Protein 4ZB3 (pdb70)

GO terms:
  GO:0005634 nucleus (C, IDA)
  GO:0005737 cytoplasm (C, IDA)
  GO:0005886 plasma membrane (C, IDA)
  GO:0005515 protein binding (F, IPI)
  GO:0051287 NAD binding (F, IDA)
  GO:0000210 NAD+ diphosphatase activity (F, IDA)
  GO:0080041 ADP-ribose pyrophosphatase activity (F, IDA)
  GO:0080042 ADP-glucose pyrophosphatase activity (F, IDA)
  GO:0017110 nucleoside diphosphate phosphatase activity (F, IDA)
  GO:0009651 response to salt stress (P, IEP)
  GO:0010193 response to ozone (P, IEP)
  GO:0070212 protein poly-ADP-ribosylation (P, IDA)
  GO:0006979 response to oxidative stress (P, IEP)
  GO:0047631 ADP-ribose diphosphatase activity (F, IDA)
  GO:0002758 innate immune response-activating signaling pathway (P, IMP)
  GO:0005829 cytosol (C, HDA)
  GO:0042742 defense response to bacterium (P, IMP)
  GO:0009626 plant-type hypersensitive response (P, IMP)
  GO:0010581 regulation of starch biosynthetic process (P, IMP)

Solvent-accessible surface area: 15900 Å² total; per-residue (Å²): 234,95,62,82,12,165,38,130,80,60,126,169,10,4,3,40,2,76,14,101,126,117,64,81,42,135,84,0,27,110,10,0,149,22,0,23,74,54,10,142,125,83,10,36,68,4,0,54,0,65,2,41,126,74,10,62,82,0,31,142,10,0,64,82,42,48,7,80,138,84,72,66,87,112,109,40,32,21,0,0,9,56,25,24,138,76,115,68,89,50,103,74,133,86,53,68,43,36,11,1,0,0,0,0,7,16,123,136,77,84,46,0,0,0,6,11,45,128,58,53,144,83,118,125,105,93,20,15,64,15,1,65,19,85,23,70,170,96,43,60,28,84,46,1,2,22,67,29,0,71,78,16,0,24,0,98,5,58,34,61,15,8,8,20,124,88,114,28,111,132,60,157,178,109,191,84,37,24,46,52,25,3,0,7,2,51,16,167,56,85,125,48,73,154,98,105,37,137,108,21,74,22,74,42,5,56,11,91,86,14,13,68,16,118,49,3,92,152,58,146,78,54,98,121,38,2,67,14,1,40,93,36,5,78,137,111,69,101,6,92,24,38,52,75,57,95,59,99,35,51,98,103,42,73,82,60,21,44,38,99,132,122

Secondary structure (DSSP, 8-state):
---PPP-EE-TTS-EEEE--S---HHHHHHHHHHHHHHHHHTT--EEEEEEEGGGGGGHHHHHHTT-EEEEEETTEEEEEEE-SSS---TTPPP-EEEEEEEEEEETTTTEEEEEEESSSTTTTTT--B--EEEPPTT--HHHHHHHHHHHHH---EEEEEEEEEEEE---TT---EEEEEEEEEEES-----S-SSSSEEEEEEEHHHHHH-GGGGSSHHHHHHHHHHHHHHTT----BEEEEEE-TTS-EEEEEE-SS--

Structure (mmCIF, N/CA/C/O backbone):
data_4ZB3
#
_entry.id   4ZB3
#
_cell.length_a   116.788
_cell.length_b   116.788
_cell.length_c   115.735
_cell.angle_alpha   90.000
_cell.angle_beta   90.000
_cell.angle_gamma   120.000
#
_symmetry.space_group_name_H-M   'P 62 2 2'
#
loop_
_entity.id
_entity.type
_entity.pdbx_description
1 polymer 'Nudix hydrolase 7'
2 non-polymer 'SULFATE ION'
3 water water
#
loop_
_atom_site.group_PDB
_atom_site.id
_atom_site.type_symbol
_atom_site.label_atom_id
_atom_site.label_alt_id
_atom_site.label_comp_id
_atom_site.label_asym_id
_atom_site.label_entity_id
_atom_site.label_seq_id
_atom_site.pdbx_PDB_ins_code
_atom_site.Cartn_x
_atom_site.Cartn_y
_atom_site.Cartn_z
_atom_site.occupancy
_atom_site.B_iso_or_equiv
_atom_site.auth_seq_id
_atom_site.auth_comp_id
_atom_site.auth_asym_id
_atom_site.auth_atom_id
_atom_site.pdbx_PDB_model_num
ATOM 1 N N . GLN A 1 35 ? 27.060 -6.726 38.644 1.00 54.51 7 GLN A N 1
ATOM 2 C CA . GLN A 1 35 ? 26.274 -7.878 39.203 1.00 59.28 7 GLN A CA 1
ATOM 3 C C . GLN A 1 35 ? 25.573 -8.674 38.082 1.00 54.76 7 GLN A C 1
ATOM 4 O O . GLN A 1 35 ? 24.671 -8.150 37.452 1.00 57.71 7 GLN A O 1
ATOM 10 N N . ILE A 1 36 ? 25.985 -9.921 37.844 1.00 50.19 8 ILE A N 1
ATOM 11 C CA . ILE A 1 36 ? 25.559 -10.685 36.647 1.00 52.06 8 ILE A CA 1
ATOM 12 C C . ILE A 1 36 ? 24.684 -11.944 36.887 1.00 48.53 8 ILE A C 1
ATOM 13 O O . ILE A 1 36 ? 24.914 -12.684 37.850 1.00 43.62 8 ILE A O 1
ATOM 18 N N . PRO A 1 37 ? 23.664 -12.165 36.022 1.00 43.49 9 PRO A N 1
ATOM 19 C CA . PRO A 1 37 ? 22.781 -13.336 36.147 1.00 41.30 9 PRO A CA 1
ATOM 20 C C . PRO A 1 37 ? 23.431 -14.596 35.558 1.00 38.69 9 PRO A C 1
ATOM 21 O O . PRO A 1 37 ? 23.345 -14.849 34.355 1.00 39.65 9 PRO A O 1
ATOM 25 N N . LEU A 1 38 ? 24.096 -15.361 36.420 1.00 36.98 10 LEU A N 1
ATOM 26 C CA . LEU A 1 38 ? 24.847 -16.549 36.045 1.00 35.83 10 LEU A CA 1
ATOM 27 C C . LEU A 1 38 ? 23.950 -17.790 36.117 1.00 37.26 10 LEU A C 1
ATOM 28 O O . LEU A 1 38 ? 23.270 -18.048 37.134 1.00 36.93 10 LEU A O 1
ATOM 33 N N . LEU A 1 39 ? 23.921 -18.541 35.019 1.00 33.93 11 LEU A N 1
ATOM 34 C CA . LEU A 1 39 ? 23.312 -19.885 35.017 1.00 32.96 11 LEU A CA 1
ATOM 35 C C . LEU A 1 39 ? 24.077 -20.823 35.962 1.00 33.89 11 LEU A C 1
ATOM 36 O O . LEU A 1 39 ? 25.309 -20.822 35.980 1.00 34.44 11 LEU A O 1
ATOM 41 N N . GLU A 1 40 ? 23.343 -21.623 36.728 1.00 34.73 12 GLU A N 1
ATOM 42 C CA . GLU A 1 40 ? 23.944 -22.639 37.566 1.00 38.04 12 GLU A CA 1
ATOM 43 C C . GLU A 1 40 ? 24.406 -23.807 36.723 1.00 37.04 12 GLU A C 1
ATOM 44 O O . GLU A 1 40 ? 23.613 -24.428 35.971 1.00 34.61 12 GLU A O 1
ATOM 50 N N . GLY A 1 41 ? 25.691 -24.106 36.845 1.00 33.17 13 GLY A N 1
ATOM 51 C CA . GLY A 1 41 ? 26.308 -25.163 36.082 1.00 33.89 13 GLY A CA 1
ATOM 52 C C . GLY A 1 41 ? 27.225 -25.995 36.963 1.00 39.30 13 GLY A C 1
ATOM 53 O O . GLY A 1 41 ? 27.683 -25.546 38.010 1.00 39.75 13 GLY A O 1
ATOM 54 N N . GLU A 1 42 ? 27.449 -27.232 36.559 1.00 36.16 14 GLU A N 1
ATOM 55 C CA . GLU A 1 42 ? 28.360 -28.100 37.250 1.00 38.97 14 GLU A CA 1
ATOM 56 C C . GLU A 1 42 ? 29.690 -28.130 36.484 1.00 39.24 14 GLU A C 1
ATOM 57 O O . GLU A 1 42 ? 29.768 -28.445 35.284 1.00 37.63 14 GLU A O 1
ATOM 63 N N . THR A 1 43 ? 30.745 -27.763 37.186 1.00 36.27 15 THR A N 1
ATOM 64 C CA . THR A 1 43 ? 32.074 -27.766 36.633 1.00 38.27 15 THR A CA 1
ATOM 65 C C . THR A 1 43 ? 32.641 -29.177 36.691 1.00 39.94 15 THR A C 1
ATOM 66 O O . THR A 1 43 ? 32.296 -29.979 37.574 1.00 41.97 15 THR A O 1
ATOM 70 N N . ASP A 1 44 ? 33.507 -29.495 35.737 1.00 36.30 16 ASP A N 1
ATOM 71 C CA . ASP A 1 44 ? 34.126 -30.817 35.711 1.00 35.11 16 ASP A CA 1
ATOM 72 C C . ASP A 1 44 ? 35.624 -30.628 35.823 1.00 35.65 16 ASP A C 1
ATOM 73 O O . ASP A 1 44 ? 36.088 -29.497 35.866 1.00 37.98 16 ASP A O 1
ATOM 78 N N . ASN A 1 45 ? 36.388 -31.716 35.862 1.00 39.71 17 ASN A N 1
ATOM 79 C CA . ASN A 1 45 ? 37.858 -31.637 35.992 1.00 39.73 17 ASN A CA 1
ATOM 80 C C . ASN A 1 45 ? 38.591 -31.131 34.759 1.00 39.84 17 ASN A C 1
ATOM 81 O O . ASN A 1 45 ? 39.801 -30.946 34.816 1.00 40.08 17 ASN A O 1
ATOM 86 N N . TYR A 1 46 ? 37.861 -30.885 33.664 1.00 35.36 18 TYR A N 1
ATOM 87 C CA . TYR A 1 46 ? 38.478 -30.428 32.414 1.00 38.30 18 TYR A CA 1
ATOM 88 C C . TYR A 1 46 ? 38.080 -29.008 32.061 1.00 38.78 18 TYR A C 1
ATOM 89 O O . TYR A 1 46 ? 38.098 -28.633 30.895 1.00 38.94 18 TYR A O 1
ATOM 98 N N . ASP A 1 47 ? 37.751 -28.219 33.091 1.00 36.74 19 ASP A N 1
ATOM 99 C CA . ASP A 1 47 ? 37.298 -26.828 32.930 1.00 35.64 19 ASP A CA 1
ATOM 100 C C . ASP A 1 47 ? 36.086 -26.697 31.992 1.00 35.90 19 ASP A C 1
ATOM 101 O O . ASP A 1 47 ? 35.900 -25.672 31.344 1.00 33.14 19 ASP A O 1
ATOM 106 N N . GLY A 1 48 ? 35.252 -27.732 31.943 1.00 32.35 20 GLY A N 1
ATOM 107 C CA . GLY A 1 48 ? 33.939 -27.584 31.309 1.00 33.68 20 GLY A CA 1
ATOM 108 C C . GLY A 1 48 ? 32.869 -27.200 32.315 1.00 33.03 20 GLY A C 1
ATOM 109 O O . GLY A 1 48 ? 33.076 -27.332 33.530 1.00 32.88 20 GLY A O 1
ATOM 110 N N . VAL A 1 49 ? 31.733 -26.723 31.806 1.00 30.09 21 VAL A N 1
ATOM 111 C CA . VAL A 1 49 ? 30.573 -26.412 32.633 1.00 29.16 21 VAL A CA 1
ATOM 112 C C . VAL A 1 49 ? 29.365 -27.069 31.992 1.00 30.43 21 VAL A C 1
ATOM 113 O O . VAL A 1 49 ? 29.128 -26.897 30.786 1.00 29.66 21 VAL A O 1
ATOM 117 N N . THR A 1 50 ? 28.596 -27.824 32.783 1.00 29.91 22 THR A N 1
ATOM 118 C CA . THR A 1 50 ? 27.358 -28.417 32.291 1.00 30.16 22 THR A CA 1
ATOM 119 C C . THR A 1 50 ? 26.176 -27.785 32.994 1.00 32.32 22 THR A C 1
ATOM 120 O O . THR A 1 50 ? 25.986 -27.962 34.199 1.00 34.71 22 THR A O 1
ATOM 124 N N . VAL A 1 51 ? 25.389 -27.053 32.223 1.00 29.86 23 VAL A N 1
ATOM 125 C CA . VAL A 1 51 ? 24.145 -26.495 32.697 1.00 30.15 23 VAL A CA 1
ATOM 126 C C . VAL A 1 51 ? 22.987 -27.421 32.388 1.00 31.01 23 VAL A C 1
ATOM 127 O O . VAL A 1 51 ? 22.721 -27.724 31.204 1.00 30.19 23 VAL A O 1
ATOM 131 N N . THR A 1 52 ? 22.299 -27.870 33.440 1.00 33.59 24 THR A N 1
ATOM 132 C CA . THR A 1 52 ? 21.097 -28.682 33.269 1.00 34.62 24 THR A CA 1
ATOM 133 C C . THR A 1 52 ? 19.863 -27.830 33.507 1.00 35.59 24 THR A C 1
ATOM 134 O O . THR A 1 52 ? 19.561 -27.511 34.638 1.00 37.48 24 THR A O 1
ATOM 138 N N . MET A 1 53 ? 19.150 -27.437 32.441 1.00 34.60 25 MET A N 1
ATOM 139 C CA . MET A 1 53 ? 17.934 -26.618 32.624 1.00 31.37 25 MET A CA 1
ATOM 140 C C . MET A 1 53 ? 16.775 -27.454 33.118 1.00 31.26 25 MET A C 1
ATOM 141 O O . MET A 1 53 ? 16.633 -28.598 32.729 1.00 32.28 25 MET A O 1
ATOM 146 N N . VAL A 1 54 ? 15.967 -26.888 34.003 1.00 33.73 26 VAL A N 1
ATOM 147 C CA . VAL A 1 54 ? 14.896 -27.626 34.657 1.00 37.99 26 VAL A CA 1
ATOM 148 C C . VAL A 1 54 ? 13.602 -26.810 34.617 1.00 40.32 26 VAL A C 1
ATOM 149 O O . VAL A 1 54 ? 12.607 -27.257 34.027 1.00 37.89 26 VAL A O 1
ATOM 153 N N . GLU A 1 55 ? 13.631 -25.616 35.206 1.00 41.42 27 GLU A N 1
ATOM 154 C CA . GLU A 1 55 ? 12.421 -24.793 35.361 1.00 46.85 27 GLU A CA 1
ATOM 155 C C . GLU A 1 55 ? 12.221 -24.004 34.084 1.00 46.29 27 GLU A C 1
ATOM 156 O O . GLU A 1 55 ? 13.214 -23.616 33.445 1.00 42.26 27 GLU A O 1
ATOM 162 N N . PRO A 1 56 ? 10.941 -23.771 33.703 1.00 44.24 28 PRO A N 1
ATOM 163 C CA . PRO A 1 56 ? 10.647 -22.922 32.549 1.00 42.38 28 PRO A CA 1
ATOM 164 C C . PRO A 1 56 ? 11.320 -21.553 32.697 1.00 42.40 28 PRO A C 1
ATOM 165 O O . PRO A 1 56 ? 11.492 -21.053 33.799 1.00 43.75 28 PRO A O 1
ATOM 169 N N . MET A 1 57 ? 11.681 -20.957 31.571 1.00 39.49 29 MET A N 1
ATOM 170 C CA . MET A 1 57 ? 12.320 -19.664 31.540 1.00 36.82 29 MET A CA 1
ATOM 171 C C . MET A 1 57 ? 11.999 -19.070 30.191 1.00 38.46 29 MET A C 1
ATOM 172 O O . MET A 1 57 ? 11.973 -19.763 29.168 1.00 39.79 29 MET A O 1
ATOM 177 N N . ASP A 1 58 ? 11.737 -17.778 30.199 1.00 39.28 30 ASP A N 1
ATOM 178 C CA . ASP A 1 58 ? 11.508 -16.984 29.020 1.00 37.63 30 ASP A CA 1
ATOM 179 C C . ASP A 1 58 ? 12.799 -16.893 28.225 1.00 37.39 30 ASP A C 1
ATOM 180 O O . ASP A 1 58 ? 13.903 -16.786 28.798 1.00 35.86 30 ASP A O 1
ATOM 185 N N . SER A 1 59 ? 12.686 -16.943 26.909 1.00 33.57 31 SER A N 1
ATOM 186 C CA . SER A 1 59 ? 13.874 -17.051 26.072 1.00 35.02 31 SER A CA 1
ATOM 187 C C . SER A 1 59 ? 14.792 -15.824 26.092 1.00 34.34 31 SER A C 1
ATOM 188 O O . SER A 1 59 ? 15.996 -15.966 25.998 1.00 34.85 31 SER A O 1
ATOM 191 N N . GLU A 1 60 ? 14.246 -14.630 26.210 1.00 37.10 32 GLU A N 1
ATOM 192 C CA . GLU A 1 60 ? 15.103 -13.442 26.237 1.00 38.22 32 GLU A CA 1
ATOM 193 C C . GLU A 1 60 ? 15.776 -13.231 27.597 1.00 34.87 32 GLU A C 1
ATOM 194 O O . GLU A 1 60 ? 16.847 -12.638 27.664 1.00 33.65 32 GLU A O 1
ATOM 200 N N . VAL A 1 61 ? 15.163 -13.737 28.668 1.00 32.12 33 VAL A N 1
ATOM 201 C CA . VAL A 1 61 ? 15.830 -13.832 29.977 1.00 31.30 33 VAL A CA 1
ATOM 202 C C . VAL A 1 61 ? 16.938 -14.890 29.896 1.00 34.45 33 VAL A C 1
ATOM 203 O O . VAL A 1 61 ? 18.034 -14.690 30.397 1.00 31.20 33 VAL A O 1
ATOM 207 N N . PHE A 1 62 ? 16.674 -15.992 29.190 1.00 31.81 34 PHE A N 1
ATOM 208 C CA . PHE A 1 62 ? 17.665 -16.984 29.000 1.00 29.22 34 PHE A CA 1
ATOM 209 C C . PHE A 1 62 ? 18.851 -16.421 28.221 1.00 29.83 34 PHE A C 1
ATOM 210 O O . PHE A 1 62 ? 20.013 -16.622 28.641 1.00 30.72 34 PHE A O 1
ATOM 218 N N . THR A 1 63 ? 18.603 -15.713 27.116 1.00 29.80 35 THR A N 1
ATOM 219 C CA . THR A 1 63 ? 19.741 -15.246 26.312 1.00 31.58 35 THR A CA 1
ATOM 220 C C . THR A 1 63 ? 20.594 -14.179 27.011 1.00 32.69 35 THR A C 1
ATOM 221 O O . THR A 1 63 ? 21.823 -14.161 26.862 1.00 37.28 35 THR A O 1
ATOM 225 N N . GLU A 1 64 ? 19.955 -13.333 27.817 1.00 32.43 36 GLU A N 1
ATOM 226 C CA . GLU A 1 64 ? 20.680 -12.376 28.652 1.00 33.77 36 GLU A CA 1
ATOM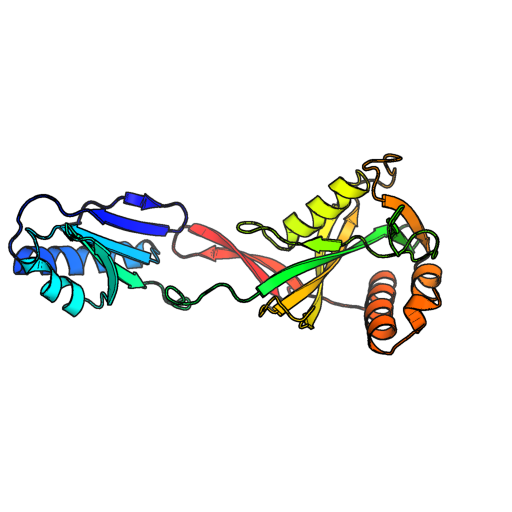 227 C C . GLU A 1 64 ? 21.570 -13.086 29.671 1.00 31.67 36 GLU A C 1
ATOM 228 O O . GLU A 1 64 ? 22.760 -12.796 29.793 1.00 32.53 36 GLU A O 1
ATOM 234 N N . SER A 1 65 ? 20.981 -14.005 30.416 1.00 29.75 37 SER A N 1
ATOM 235 C CA . SER A 1 65 ? 21.736 -14.845 31.317 1.00 29.84 37 SER A CA 1
ATOM 236 C C . SER A 1 65 ? 22.859 -15.655 30.633 1.00 30.41 37 SER A C 1
ATOM 237 O O . SER A 1 65 ? 23.975 -15.797 31.199 1.00 33.28 37 SER A O 1
ATOM 240 N N . LEU A 1 66 ? 22.591 -16.187 29.440 1.00 29.34 38 LEU A N 1
ATOM 241 C CA . LEU A 1 66 ? 23.595 -17.025 28.755 1.00 30.53 38 LEU A CA 1
ATOM 242 C C . LEU A 1 66 ? 24.770 -16.163 28.242 1.00 30.67 38 LEU A C 1
ATOM 243 O O . LEU A 1 66 ? 25.921 -16.573 28.359 1.00 31.48 38 LEU A O 1
ATOM 248 N N . ARG A 1 67 ? 24.478 -14.998 27.667 1.00 31.57 39 ARG A N 1
ATOM 249 C CA . ARG A 1 67 ? 25.524 -14.089 27.214 1.00 36.69 39 ARG A CA 1
ATOM 250 C C . ARG A 1 67 ? 26.441 -13.663 28.366 1.00 36.35 39 ARG A C 1
ATOM 251 O O . ARG A 1 67 ? 27.656 -13.658 28.225 1.00 37.54 39 ARG A O 1
ATOM 259 N N . ALA A 1 68 ? 25.863 -13.351 29.516 1.00 34.23 40 ALA A N 1
ATOM 260 C CA . ALA A 1 68 ? 26.668 -12.939 30.676 1.00 33.60 40 ALA A CA 1
ATOM 261 C C . ALA A 1 68 ? 27.429 -14.143 31.247 1.00 35.66 40 ALA A C 1
ATOM 262 O O . ALA A 1 68 ? 28.604 -14.026 31.614 1.00 35.30 40 ALA A O 1
ATOM 264 N N . SER A 1 69 ? 26.770 -15.304 31.296 1.00 31.90 41 SER A N 1
ATOM 265 C CA . SER A 1 69 ? 27.435 -16.511 31.782 1.00 31.41 41 SER A CA 1
ATOM 266 C C . SER A 1 69 ? 28.651 -16.887 30.947 1.00 30.41 41 SER A C 1
ATOM 267 O O . SER A 1 69 ? 29.676 -17.291 31.496 1.00 29.28 41 SER A O 1
ATOM 270 N N . LEU A 1 70 ? 28.526 -16.741 29.631 1.00 31.65 42 LEU A N 1
ATOM 271 C CA . LEU A 1 70 ? 29.613 -17.043 28.706 1.00 32.91 42 LEU A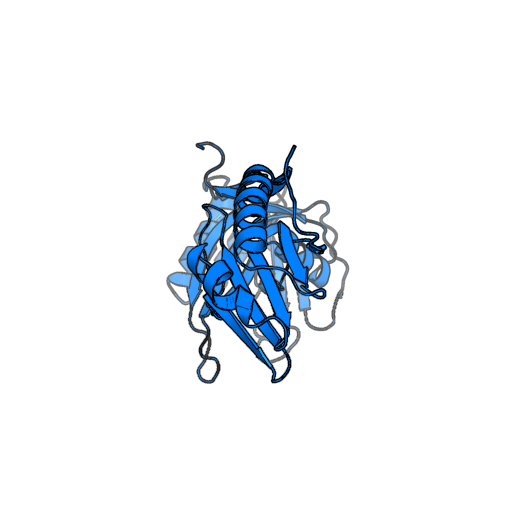 CA 1
ATOM 272 C C . LEU A 1 70 ? 30.816 -16.124 28.857 1.00 35.26 42 LEU A C 1
ATOM 273 O O . LEU A 1 70 ? 31.956 -16.599 28.806 1.00 35.83 42 LEU A O 1
ATOM 278 N N . SER A 1 71 ? 30.580 -14.824 29.022 1.00 35.58 43 SER A N 1
ATOM 279 C CA . SER A 1 71 ? 31.678 -13.884 29.299 1.00 37.86 43 SER A CA 1
ATOM 280 C C . SER A 1 71 ? 32.379 -14.223 30.594 1.00 35.25 43 SER A C 1
ATOM 281 O O . SER A 1 71 ? 33.593 -14.147 30.650 1.00 38.42 43 SER A O 1
ATOM 284 N N . HIS A 1 72 ? 31.614 -14.554 31.638 1.00 34.75 44 HIS A N 1
ATOM 285 C CA . HIS A 1 72 ? 32.170 -14.964 32.931 1.00 35.17 44 HIS A CA 1
ATOM 286 C C . HIS A 1 72 ? 33.000 -16.217 32.780 1.00 35.35 44 HIS A C 1
ATOM 287 O O . HIS A 1 72 ? 34.164 -16.246 33.169 1.00 35.67 44 HIS A O 1
ATOM 294 N N . TRP A 1 73 ? 32.421 -17.255 32.156 1.00 33.54 45 TRP A N 1
ATOM 295 C CA . TRP A 1 73 ? 33.122 -18.519 31.962 1.00 31.97 45 TRP A CA 1
ATOM 296 C C . TRP A 1 73 ? 34.382 -18.381 31.146 1.00 31.76 45 TRP A C 1
ATOM 297 O O . TRP A 1 73 ? 35.403 -18.991 31.474 1.00 32.78 45 TRP A O 1
ATOM 308 N N . ARG A 1 74 ? 34.336 -17.571 30.095 1.00 34.34 46 ARG A N 1
ATOM 309 C CA . ARG A 1 74 ? 35.511 -17.321 29.270 1.00 37.42 46 A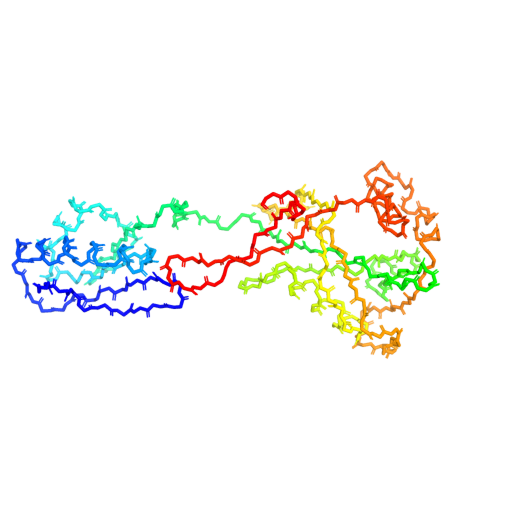RG A CA 1
ATOM 310 C C . ARG A 1 74 ? 36.633 -16.659 30.073 1.00 37.86 46 ARG A C 1
ATOM 311 O O . ARG A 1 74 ? 37.779 -17.061 29.956 1.00 38.10 46 ARG A O 1
ATOM 319 N N . GLU A 1 75 ? 36.308 -15.666 30.893 1.00 38.13 47 GLU A N 1
ATOM 320 C CA . GLU A 1 75 ? 37.334 -15.013 31.699 1.00 46.13 47 GLU A CA 1
ATOM 321 C C . GLU A 1 75 ? 37.898 -15.961 32.768 1.00 42.31 47 GLU A C 1
ATOM 322 O O . GLU A 1 75 ? 39.043 -15.806 33.144 1.00 43.50 47 GLU A O 1
ATOM 328 N N . GLU A 1 76 ? 37.109 -16.951 33.216 1.00 41.66 48 GLU A N 1
ATOM 329 C CA . GLU A 1 76 ? 37.571 -17.958 34.207 1.00 39.46 48 GLU A CA 1
ATOM 330 C C . GLU A 1 76 ? 38.295 -19.109 33.508 1.00 39.15 48 GLU A C 1
ATOM 331 O O . GLU A 1 76 ? 38.704 -20.070 34.144 1.00 39.73 48 GLU A O 1
ATOM 337 N N . GLY A 1 77 ? 38.438 -19.016 32.187 1.00 40.62 49 GLY A N 1
ATOM 338 C CA . GLY A 1 77 ? 39.218 -20.001 31.411 1.00 36.58 49 GLY A CA 1
ATOM 339 C C . GLY A 1 77 ? 38.536 -21.334 31.183 1.00 37.35 49 GLY A C 1
ATOM 340 O O . GLY A 1 77 ? 39.196 -22.354 31.036 1.00 36.83 49 GLY A O 1
ATOM 341 N N . LYS A 1 78 ? 37.208 -21.328 31.109 1.00 33.74 50 LYS A N 1
ATOM 342 C CA . LYS A 1 78 ? 36.467 -22.550 30.854 1.00 31.96 50 LYS A CA 1
ATOM 343 C C . LYS A 1 78 ? 36.599 -22.921 29.392 1.00 33.86 50 LYS A C 1
ATOM 344 O O . LYS A 1 78 ? 36.927 -22.082 28.544 1.00 33.41 50 LYS A O 1
ATOM 350 N N . LYS A 1 79 ? 36.347 -24.189 29.092 1.00 31.75 51 LYS A N 1
ATOM 351 C CA . LYS A 1 79 ? 36.558 -24.714 27.753 1.00 31.00 51 LYS A CA 1
ATOM 352 C C . LYS A 1 79 ? 35.249 -25.165 27.127 1.00 31.08 51 LYS A C 1
ATOM 353 O O . LYS A 1 79 ? 34.615 -24.404 26.375 1.00 31.46 51 LYS A O 1
ATOM 359 N N . GLY A 1 80 ? 34.803 -26.375 27.461 1.00 29.96 52 GLY A N 1
ATOM 360 C CA . GLY A 1 80 ? 33.565 -26.886 26.905 1.00 31.35 52 GLY A CA 1
ATOM 361 C C . GLY A 1 80 ? 32.386 -26.425 27.741 1.00 31.84 52 GLY A C 1
ATOM 362 O O . GLY A 1 80 ? 32.376 -26.634 28.951 1.00 34.25 52 GLY A O 1
ATOM 363 N N . ILE A 1 81 ? 31.397 -25.796 27.103 1.00 30.31 53 ILE A N 1
ATOM 364 C CA . ILE A 1 81 ? 30.152 -25.440 27.789 1.00 30.75 53 ILE A CA 1
ATOM 365 C C . ILE A 1 81 ? 29.019 -26.285 27.234 1.00 31.06 53 ILE A C 1
ATOM 366 O O . ILE A 1 81 ? 28.724 -26.269 26.025 1.00 34.14 53 ILE A O 1
ATOM 371 N N . TRP A 1 82 ? 28.378 -27.020 28.132 1.00 31.77 54 TRP A N 1
ATOM 372 C CA . TRP A 1 82 ? 27.314 -27.973 27.784 1.00 29.61 54 TRP A CA 1
ATOM 373 C C . TRP A 1 82 ? 26.028 -27.502 28.348 1.00 29.08 54 TRP A C 1
ATOM 374 O O . TRP A 1 82 ? 25.994 -27.085 29.501 1.00 30.63 54 TRP A O 1
ATOM 385 N N . ILE A 1 83 ? 24.963 -27.539 27.535 1.00 30.41 55 ILE A N 1
ATOM 386 C CA . ILE A 1 83 ? 23.621 -27.202 27.995 1.00 28.78 55 ILE A CA 1
ATOM 387 C C . ILE A 1 83 ? 22.645 -28.325 27.674 1.00 29.86 55 ILE A C 1
ATOM 388 O O . ILE A 1 83 ? 22.432 -28.676 26.515 1.00 29.93 55 ILE A O 1
ATOM 393 N N . LYS A 1 84 ? 22.043 -28.880 28.714 1.00 30.45 56 LYS A N 1
ATOM 394 C CA . LYS A 1 84 ? 21.053 -29.921 28.572 1.00 28.36 56 LYS A CA 1
ATOM 395 C C . LYS A 1 84 ? 19.703 -29.248 28.621 1.00 28.96 56 LYS A C 1
ATOM 396 O O . LYS A 1 84 ? 19.354 -28.623 29.640 1.00 26.76 56 LYS A O 1
ATOM 402 N N . LEU A 1 85 ? 18.943 -29.338 27.512 1.00 25.52 57 LEU A N 1
ATOM 403 C CA . LEU A 1 85 ? 17.583 -28.774 27.462 1.00 26.08 57 LEU A CA 1
ATOM 404 C C . LEU A 1 85 ? 16.530 -29.859 27.311 1.00 28.74 57 LEU A C 1
ATOM 405 O O . LEU A 1 85 ? 16.463 -30.519 26.247 1.00 30.85 57 LEU A O 1
ATOM 410 N N . PRO A 1 86 ? 15.709 -30.070 28.347 1.00 30.51 58 PRO A N 1
ATOM 411 C CA . PRO A 1 86 ? 14.562 -30.993 28.251 1.00 29.44 58 PRO A CA 1
ATOM 412 C C . PRO A 1 86 ? 13.608 -30.574 27.133 1.00 29.71 58 PRO A C 1
ATOM 413 O O . PRO A 1 86 ? 13.576 -29.405 26.730 1.00 27.81 58 PRO A O 1
ATOM 417 N N . LEU A 1 87 ? 12.820 -31.528 26.658 1.00 30.81 59 LEU A N 1
ATOM 418 C CA . LEU A 1 87 ? 11.823 -31.302 25.640 1.00 32.80 59 LEU A CA 1
ATOM 419 C C . LEU A 1 87 ? 10.952 -30.098 26.004 1.00 31.60 59 LEU A C 1
ATOM 420 O O . LEU A 1 87 ? 10.741 -29.228 25.176 1.00 35.46 59 LEU A O 1
ATOM 425 N N . GLY A 1 88 ? 10.429 -30.068 27.233 1.00 31.47 60 GLY A N 1
ATOM 426 C CA . GLY A 1 88 ? 9.533 -28.973 27.703 1.00 29.11 60 GLY A CA 1
ATOM 427 C C . GLY A 1 88 ? 10.160 -27.584 27.600 1.00 29.00 60 GLY A C 1
ATOM 428 O O . GLY A 1 88 ? 9.464 -26.624 27.601 1.00 29.98 60 GLY A O 1
ATOM 429 N N . LEU A 1 89 ? 11.479 -27.492 27.460 1.00 28.55 61 LEU A N 1
ATOM 430 C CA . LEU A 1 89 ? 12.161 -26.198 27.321 1.00 29.60 61 LEU A CA 1
ATOM 431 C C . LEU A 1 89 ? 12.689 -26.002 25.898 1.00 29.76 61 LEU A C 1
ATOM 432 O O . LEU A 1 89 ? 13.689 -25.289 25.697 1.00 27.50 61 LEU A O 1
ATOM 437 N N . ALA A 1 90 ? 12.007 -26.598 24.919 1.00 26.57 62 ALA A N 1
ATOM 438 C CA . ALA A 1 90 ? 12.347 -26.418 23.501 1.00 29.65 62 ALA A CA 1
ATOM 439 C C . ALA A 1 90 ? 12.386 -24.918 23.090 1.00 29.06 62 ALA A C 1
ATOM 440 O O . ALA A 1 90 ? 13.019 -24.552 22.081 1.00 28.56 62 ALA A O 1
ATOM 442 N N . ASN A 1 91 ? 11.705 -24.060 23.854 1.00 26.78 63 ASN A N 1
ATOM 443 C CA . ASN A 1 91 ? 11.694 -22.597 23.560 1.00 27.80 63 ASN A CA 1
ATOM 444 C C . ASN A 1 91 ? 13.038 -21.900 23.721 1.00 28.74 63 ASN A C 1
ATOM 445 O O . ASN A 1 91 ? 13.226 -20.740 23.282 1.00 25.95 63 ASN A O 1
ATOM 450 N N . LEU A 1 92 ? 14.005 -22.625 24.298 1.00 27.09 64 LEU A N 1
ATOM 451 C CA . LEU A 1 92 ? 15.328 -22.055 24.554 1.00 25.95 64 LEU A CA 1
ATOM 452 C C . LEU A 1 92 ? 16.367 -22.482 23.511 1.00 27.62 64 LEU A C 1
ATOM 453 O O . LEU A 1 92 ? 17.500 -21.963 23.482 1.00 25.74 64 LEU A O 1
ATOM 458 N N . VAL A 1 93 ? 15.997 -23.455 22.674 1.00 25.90 65 VAL A N 1
ATOM 459 C CA . VAL A 1 93 ? 16.964 -24.077 21.763 1.00 26.18 65 VAL A CA 1
ATOM 460 C C . VAL A 1 93 ? 17.500 -23.025 20.813 1.00 26.28 65 VAL A C 1
ATOM 461 O O . VAL A 1 93 ? 18.713 -22.944 20.623 1.00 27.23 65 VAL A O 1
ATOM 465 N N . GLU A 1 94 ? 16.606 -22.219 20.226 1.00 27.90 66 GLU A N 1
ATOM 466 C CA . GLU A 1 94 ? 17.024 -21.177 19.273 1.00 30.01 66 GLU A CA 1
ATOM 467 C C . GLU A 1 94 ? 17.977 -20.145 19.911 1.00 29.32 66 GLU A C 1
ATOM 468 O O . GLU A 1 94 ? 18.979 -19.756 19.321 1.00 28.17 66 GLU A O 1
ATOM 474 N N . ALA A 1 95 ? 17.646 -19.696 21.121 1.00 29.97 67 ALA A N 1
ATOM 475 C CA . ALA A 1 95 ? 18.487 -18.734 21.853 1.00 29.93 67 ALA A CA 1
ATOM 476 C C . ALA A 1 95 ? 19.886 -19.308 22.078 1.00 31.08 67 ALA A C 1
ATOM 477 O O . ALA A 1 95 ? 20.893 -18.598 21.878 1.00 35.33 67 ALA A O 1
ATOM 479 N N . ALA A 1 96 ? 19.977 -20.597 22.441 1.00 28.46 68 ALA A N 1
ATOM 480 C CA . ALA A 1 96 ? 21.303 -21.201 22.655 1.00 28.24 68 ALA A CA 1
ATOM 481 C C . ALA A 1 96 ? 22.094 -21.243 21.365 1.00 30.35 68 ALA A C 1
ATOM 482 O O . ALA A 1 96 ? 23.294 -20.932 21.353 1.00 29.94 68 ALA A O 1
ATOM 484 N N . VAL A 1 97 ? 21.416 -21.644 20.277 1.00 28.78 69 VAL A N 1
ATOM 485 C CA . VAL A 1 97 ? 22.080 -21.765 18.968 1.00 30.74 69 VAL A CA 1
ATOM 486 C C . VAL A 1 97 ? 22.593 -20.383 18.512 1.00 31.57 69 VAL A C 1
ATOM 487 O O . VAL A 1 97 ? 23.691 -20.289 17.969 1.00 35.51 69 VAL A O 1
ATOM 491 N N . SER A 1 98 ? 21.808 -19.328 18.730 1.00 28.88 70 SER A N 1
ATOM 492 C CA . SER A 1 98 ? 22.240 -17.954 18.385 1.00 36.03 70 SER A CA 1
ATOM 493 C C . SER A 1 98 ? 23.498 -17.483 19.122 1.00 37.41 70 SER A C 1
ATOM 494 O O . SER A 1 98 ? 24.199 -16.598 18.640 1.00 39.47 70 SER A O 1
ATOM 497 N N . GLU A 1 99 ? 23.751 -18.043 20.301 1.00 33.72 71 GLU A N 1
ATOM 498 C CA . GLU A 1 99 ? 24.963 -17.700 21.041 1.00 34.68 71 GLU A CA 1
ATOM 499 C C . GLU A 1 99 ? 26.168 -18.542 20.645 1.00 33.47 71 GLU A C 1
ATOM 500 O O . GLU A 1 99 ? 27.212 -18.394 21.251 1.00 35.20 71 GLU A O 1
ATOM 506 N N . GLY A 1 100 ? 26.015 -19.422 19.645 1.00 33.70 72 GLY A N 1
ATOM 507 C CA . GLY A 1 100 ? 27.125 -20.227 19.121 1.00 30.02 72 GLY A CA 1
ATOM 508 C C . GLY A 1 100 ? 27.129 -21.692 19.570 1.00 33.92 72 GLY A C 1
ATOM 509 O O . GLY A 1 100 ? 28.097 -22.400 19.379 1.00 35.06 72 GLY A O 1
ATOM 510 N N . PHE A 1 101 ? 26.053 -22.179 20.172 1.00 31.31 73 PHE A N 1
ATOM 511 C CA . PHE A 1 101 ? 25.996 -23.621 20.497 1.00 30.79 73 PHE A CA 1
ATOM 512 C C . PHE A 1 101 ? 25.656 -24.483 19.269 1.00 32.60 73 PHE A C 1
ATOM 513 O O . PHE A 1 101 ? 24.896 -24.069 18.371 1.00 31.45 73 PHE A O 1
ATOM 521 N N . ARG A 1 102 ? 26.220 -25.677 19.234 1.00 30.92 74 ARG A N 1
ATOM 522 C CA . ARG A 1 102 ? 25.858 -26.649 18.209 1.00 34.59 74 ARG A CA 1
ATOM 523 C C . ARG A 1 102 ? 25.295 -27.884 18.923 1.00 32.90 74 ARG A C 1
ATOM 524 O O . ARG A 1 102 ? 25.417 -28.026 20.142 1.00 34.28 74 ARG A O 1
ATOM 532 N N . TYR A 1 103 ? 24.640 -28.763 18.189 1.00 33.07 75 TYR A N 1
ATOM 533 C CA . TYR A 1 103 ? 24.064 -29.943 18.800 1.00 31.20 75 TYR A CA 1
ATOM 534 C C . TYR A 1 103 ? 25.134 -30.973 19.124 1.00 31.09 75 TYR A C 1
ATOM 535 O O . TYR A 1 103 ? 26.100 -31.144 18.358 1.00 33.99 75 TYR A O 1
ATOM 544 N N . HIS A 1 104 ? 24.962 -31.682 20.241 1.00 28.29 76 HIS A N 1
ATOM 545 C CA . HIS A 1 104 ? 25.878 -32.753 20.548 1.00 29.30 76 HIS A CA 1
ATOM 546 C C . HIS A 1 104 ? 25.194 -34.093 20.456 1.00 30.39 76 HIS A C 1
ATOM 547 O O . HIS A 1 104 ? 25.668 -35.009 19.816 1.00 31.77 76 HIS A O 1
ATOM 554 N N . HIS A 1 105 ? 24.076 -34.247 21.154 1.00 30.51 77 HIS A N 1
ATOM 555 C CA . HIS A 1 105 ? 23.287 -35.462 21.061 1.00 30.40 77 HIS A CA 1
ATOM 556 C C . HIS A 1 105 ? 21.942 -35.147 21.600 1.00 29.33 77 HIS A C 1
ATOM 557 O O . HIS A 1 105 ? 21.736 -34.075 22.214 1.00 31.41 77 HIS A O 1
ATOM 564 N N . ALA A 1 106 ? 21.010 -36.064 21.386 1.00 25.32 78 ALA A N 1
ATOM 565 C CA . ALA A 1 106 ? 19.658 -35.898 21.851 1.00 27.65 78 ALA A CA 1
ATOM 566 C C . ALA A 1 106 ? 19.050 -37.263 22.208 1.00 31.60 78 ALA A C 1
ATOM 567 O O . ALA A 1 106 ? 19.479 -38.287 21.701 1.00 30.66 78 ALA A O 1
ATOM 569 N N . GLU A 1 107 ? 18.044 -37.245 23.078 1.00 33.26 79 GLU A N 1
ATOM 570 C CA . GLU A 1 107 ? 17.295 -38.427 23.523 1.00 34.23 79 GLU A CA 1
ATOM 571 C C . GLU A 1 107 ? 15.876 -37.921 23.439 1.00 32.31 79 GLU A C 1
ATOM 572 O O . GLU A 1 107 ? 15.675 -36.725 23.437 1.00 32.56 79 GLU A O 1
ATOM 578 N N . PRO A 1 108 ? 14.873 -38.811 23.466 1.00 33.49 80 PRO A N 1
ATOM 579 C CA . PRO A 1 108 ? 13.501 -38.318 23.381 1.00 33.06 80 PRO A CA 1
ATOM 580 C C . PRO A 1 108 ? 13.176 -37.169 24.339 1.00 34.64 80 PRO A C 1
ATOM 581 O O . PRO A 1 108 ? 12.367 -36.277 24.006 1.00 34.98 80 PRO A O 1
ATOM 585 N N . GLU A 1 109 ? 13.788 -37.173 25.517 1.00 35.33 81 GLU A N 1
ATOM 586 C CA . GLU A 1 109 ? 13.357 -36.234 26.583 1.00 35.08 81 GLU A CA 1
ATOM 587 C C . GLU A 1 109 ? 14.258 -34.998 26.687 1.00 31.60 81 GLU A C 1
ATOM 588 O O . GLU A 1 109 ? 13.949 -34.070 27.451 1.00 29.69 81 GLU A O 1
ATOM 594 N N . TYR A 1 110 ? 15.395 -34.984 25.962 1.00 28.45 82 TYR A N 1
ATOM 595 C CA . TYR A 1 110 ? 16.274 -33.807 26.030 1.00 29.77 82 TYR A CA 1
ATOM 596 C C . TYR A 1 110 ? 17.253 -33.681 24.864 1.00 28.80 82 TYR A C 1
ATOM 597 O O . TYR A 1 110 ? 17.609 -34.655 24.217 1.00 27.46 82 TYR A O 1
ATOM 606 N N . LEU A 1 111 ? 17.726 -32.466 24.642 1.00 30.91 83 LEU A N 1
ATOM 607 C CA . LEU A 1 111 ? 18.785 -32.202 23.659 1.00 29.20 83 LEU A CA 1
ATOM 608 C C . LEU A 1 111 ? 20.007 -31.587 24.348 1.00 29.63 83 LEU A C 1
ATOM 609 O O . LEU A 1 111 ? 19.877 -30.656 25.156 1.00 31.04 83 LEU A O 1
ATOM 614 N N . MET A 1 112 ? 21.190 -32.093 24.032 1.00 26.97 84 MET A N 1
ATOM 615 C CA . MET A 1 112 ? 22.419 -31.577 24.622 1.00 26.61 84 MET A CA 1
ATOM 616 C C . MET A 1 112 ? 23.134 -30.728 23.585 1.00 27.51 84 MET A C 1
ATOM 617 O O . MET A 1 112 ? 23.389 -31.158 22.446 1.00 27.73 84 MET A O 1
ATOM 622 N N . LEU A 1 113 ? 23.439 -29.500 23.962 1.00 26.74 85 LEU A N 1
ATOM 623 C CA . LEU A 1 113 ? 24.172 -28.603 23.086 1.00 26.78 85 LEU A CA 1
ATOM 624 C C . LEU A 1 113 ? 25.539 -28.325 23.692 1.00 28.14 85 LEU A C 1
ATOM 625 O O . LEU A 1 113 ? 25.717 -28.461 24.914 1.00 28.18 85 LEU A O 1
ATOM 630 N N . VAL A 1 114 ? 26.472 -27.907 22.842 1.00 26.12 86 VAL A N 1
ATOM 631 C CA . VAL A 1 114 ? 27.836 -27.659 23.265 1.00 27.54 86 VAL A CA 1
ATOM 632 C C . VAL A 1 114 ? 28.408 -26.468 22.503 1.00 29.33 86 VAL A C 1
ATOM 633 O O . VAL A 1 114 ? 28.015 -26.211 21.366 1.00 31.48 86 VAL A O 1
ATOM 637 N N . SER A 1 115 ? 29.290 -25.718 23.163 1.00 30.60 87 SER A N 1
ATOM 638 C CA . SER A 1 115 ? 30.068 -24.670 22.529 1.00 31.63 87 SER A CA 1
ATOM 639 C C . SER A 1 115 ? 31.491 -24.678 23.114 1.00 33.13 87 SER A C 1
ATOM 640 O O . SER A 1 115 ? 31.705 -24.957 24.294 1.00 35.15 87 SER A O 1
ATOM 643 N N . TRP A 1 116 ? 32.461 -24.370 22.275 1.00 32.56 88 TRP A N 1
ATOM 644 C CA . TRP A 1 116 ? 33.862 -24.327 22.694 1.00 31.15 88 TRP A CA 1
ATOM 645 C C . TRP A 1 116 ? 34.217 -22.900 22.861 1.00 31.41 88 TRP A C 1
ATOM 646 O O . TRP A 1 116 ? 34.170 -22.131 21.899 1.00 32.69 88 TRP A O 1
ATOM 657 N N . ILE A 1 117 ? 34.575 -22.492 24.073 1.00 29.75 89 ILE A N 1
ATOM 658 C CA . ILE A 1 117 ? 34.748 -21.063 24.280 1.00 29.91 89 ILE A CA 1
ATOM 659 C C . ILE A 1 117 ? 36.205 -20.689 24.596 1.00 32.59 89 ILE A C 1
ATOM 660 O O . ILE A 1 117 ? 36.498 -19.556 25.000 1.00 34.50 89 ILE A O 1
ATOM 665 N N . SER A 1 118 ? 37.111 -21.642 24.434 1.00 30.42 90 SER A N 1
ATOM 666 C CA . SER A 1 118 ? 38.540 -21.390 24.664 1.00 31.55 90 SER A CA 1
ATOM 667 C C . SER A 1 118 ? 39.167 -21.153 23.281 1.00 34.84 90 SER A C 1
ATOM 668 O O . SER A 1 118 ? 38.642 -21.622 22.269 1.00 32.90 90 SER A O 1
ATOM 671 N N . GLU A 1 119 ? 40.301 -20.459 23.243 1.00 35.23 91 GLU A N 1
ATOM 672 C CA . GLU A 1 119 ? 40.999 -20.162 21.986 1.00 32.54 91 GLU A CA 1
ATOM 673 C C . GLU A 1 119 ? 41.860 -21.361 21.519 1.00 34.77 91 GLU A C 1
ATOM 674 O O . GLU A 1 119 ? 42.412 -21.369 20.401 1.00 33.00 91 GLU A O 1
ATOM 680 N N . THR A 1 120 ? 41.996 -22.371 22.372 1.00 32.65 92 THR A N 1
ATOM 681 C CA . THR A 1 120 ? 42.660 -23.599 21.967 1.00 33.76 92 THR A CA 1
ATOM 682 C C . THR A 1 120 ? 41.755 -24.337 20.970 1.00 35.16 92 THR A C 1
ATOM 683 O O . THR A 1 120 ? 40.555 -24.062 20.920 1.00 36.76 92 THR A O 1
ATOM 687 N N . PRO A 1 121 ? 42.326 -25.294 20.193 1.00 32.92 93 PRO A N 1
ATOM 688 C CA . PRO A 1 121 ? 41.548 -25.944 19.145 1.00 32.40 93 PRO A CA 1
ATOM 689 C C . PRO A 1 121 ? 40.269 -26.649 19.661 1.00 34.76 93 PRO A C 1
ATOM 690 O O . PRO A 1 121 ? 40.296 -27.326 20.680 1.00 32.75 93 PRO A O 1
ATOM 694 N N . ASP A 1 122 ? 39.186 -26.477 18.910 1.00 33.92 94 ASP A N 1
ATOM 695 C CA . ASP A 1 122 ? 37.888 -27.125 19.126 1.00 34.82 94 ASP A CA 1
ATOM 696 C C . ASP A 1 122 ? 37.924 -28.454 18.392 1.00 37.07 94 ASP A C 1
ATOM 697 O O . ASP A 1 122 ? 37.915 -28.523 17.159 1.00 35.98 94 ASP A O 1
ATOM 702 N N . THR A 1 123 ? 37.890 -29.508 19.176 1.00 37.06 95 THR A N 1
ATOM 703 C CA . THR A 1 123 ? 38.144 -30.838 18.709 1.00 38.44 95 THR A CA 1
ATOM 704 C C . THR A 1 123 ? 37.013 -31.799 19.108 1.00 36.52 95 THR A C 1
ATOM 705 O O . THR A 1 123 ? 37.100 -33.016 18.903 1.00 39.16 95 THR A O 1
ATOM 709 N N . ILE A 1 124 ? 35.928 -31.242 19.650 1.00 37.59 96 ILE A N 1
ATOM 710 C CA . ILE A 1 124 ? 34.780 -32.039 20.161 1.00 39.72 96 ILE A CA 1
ATOM 711 C C . ILE A 1 124 ? 34.325 -33.198 19.246 1.00 39.87 96 ILE A C 1
ATOM 712 O O . ILE A 1 124 ? 34.146 -34.336 19.736 1.00 38.93 96 ILE A O 1
ATOM 717 N N . PRO A 1 125 ? 34.158 -32.936 17.930 1.00 35.59 97 PRO A N 1
ATOM 718 C CA . PRO A 1 125 ? 33.608 -34.005 17.096 1.00 41.51 97 PRO A CA 1
ATOM 719 C C . PRO A 1 125 ? 34.620 -35.107 16.751 1.00 46.89 97 PRO A C 1
ATOM 720 O O . PRO A 1 125 ? 34.196 -36.194 16.394 1.00 48.58 97 PRO A O 1
ATOM 724 N N . ALA A 1 126 ? 35.925 -34.823 16.852 1.00 44.84 98 ALA A N 1
ATOM 725 C CA . ALA A 1 126 ? 36.967 -35.765 16.410 1.00 40.71 98 ALA A CA 1
ATOM 726 C C . ALA A 1 126 ? 36.996 -37.078 17.202 1.00 39.80 98 ALA A C 1
ATOM 727 O O . ALA A 1 126 ? 36.882 -37.084 18.432 1.00 35.48 98 ALA A O 1
ATOM 729 N N . ASN A 1 127 ? 37.082 -38.179 16.468 1.00 38.13 99 ASN A N 1
ATOM 730 C CA . ASN A 1 127 ? 37.305 -39.500 17.019 1.00 42.83 99 ASN A CA 1
ATOM 731 C C . ASN A 1 127 ? 38.791 -39.781 17.203 1.00 40.22 99 ASN A C 1
ATOM 732 O O . ASN A 1 127 ? 39.610 -39.333 16.387 1.00 37.39 99 ASN A O 1
ATOM 737 N N . ALA A 1 128 ? 39.120 -40.541 18.248 1.00 34.89 100 ALA A N 1
ATOM 738 C CA . ALA A 1 128 ? 40.498 -40.935 18.531 1.00 36.06 100 ALA A CA 1
ATOM 739 C C . ALA A 1 128 ? 41.035 -41.715 17.347 1.00 36.55 100 ALA A C 1
ATOM 740 O O . ALA A 1 128 ? 40.372 -42.627 16.849 1.00 36.54 100 ALA A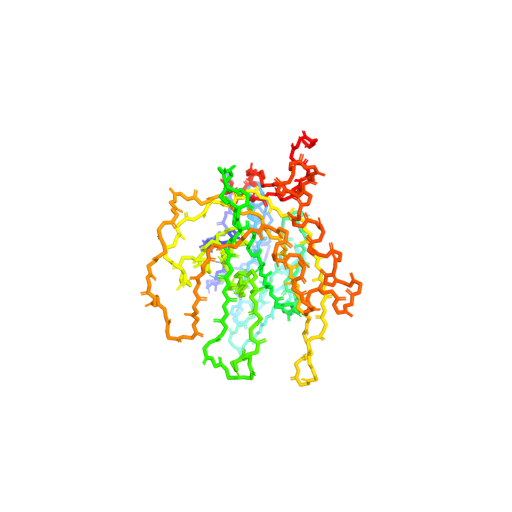 O 1
ATOM 742 N N . SER A 1 129 ? 42.226 -41.337 16.898 1.00 32.35 101 SER A N 1
ATOM 743 C CA . SER A 1 129 ? 42.836 -41.914 15.706 1.00 32.15 101 SER A CA 1
ATOM 744 C C . SER A 1 129 ? 44.172 -42.610 16.020 1.00 34.18 101 SER A C 1
ATOM 745 O O . SER A 1 129 ? 44.659 -43.394 15.206 1.00 35.87 101 SER A O 1
ATOM 748 N N . HIS A 1 130 ? 44.795 -42.299 17.166 1.00 30.73 102 HIS A N 1
ATOM 749 C CA . HIS A 1 130 ? 46.163 -42.738 17.438 1.00 27.68 102 HIS A CA 1
ATOM 750 C C . HIS A 1 130 ? 46.321 -43.532 18.703 1.00 29.62 102 HIS A C 1
ATOM 751 O O . HIS A 1 130 ? 45.664 -43.254 19.707 1.00 29.91 102 HIS A O 1
ATOM 758 N N . VAL A 1 131 ? 47.202 -44.533 18.644 1.00 28.81 103 VAL A N 1
ATOM 759 C CA . VAL A 1 131 ? 47.716 -45.228 19.803 1.00 28.80 103 VAL A CA 1
ATOM 760 C C . VAL A 1 131 ? 49.040 -44.518 20.045 1.00 32.28 103 VAL A C 1
ATOM 761 O O . VAL A 1 131 ? 49.807 -44.263 19.097 1.00 33.32 103 VAL A O 1
ATOM 765 N N . VAL A 1 132 ? 49.330 -44.186 21.291 1.00 30.67 104 VAL A N 1
ATOM 766 C CA . VAL A 1 132 ? 50.558 -43.437 21.586 1.00 31.02 104 VAL A CA 1
ATOM 767 C C . VAL A 1 132 ? 51.414 -44.315 22.471 1.00 33.32 104 VAL A C 1
ATOM 768 O O . VAL A 1 132 ? 50.930 -44.875 23.471 1.00 35.42 104 VAL A O 1
ATOM 772 N N . GLY A 1 133 ? 52.687 -44.424 22.112 1.00 33.06 105 GLY A N 1
ATOM 773 C CA . GLY A 1 133 ? 53.630 -45.250 22.860 1.00 32.62 105 GLY A CA 1
ATOM 774 C C . GLY A 1 133 ? 54.933 -44.513 23.064 1.00 32.75 105 GLY A C 1
ATOM 775 O O . GLY A 1 133 ? 55.182 -43.474 22.454 1.00 34.56 105 GLY A O 1
ATOM 776 N N . ALA A 1 134 ? 55.777 -45.040 23.938 1.00 31.58 106 ALA A N 1
ATOM 777 C CA . ALA A 1 134 ? 57.064 -44.424 24.189 1.00 31.40 106 ALA A CA 1
ATOM 778 C C . ALA A 1 134 ? 58.151 -45.443 24.418 1.00 32.32 106 ALA A C 1
ATOM 779 O O . ALA A 1 134 ? 57.915 -46.514 24.943 1.00 32.52 106 ALA A O 1
ATOM 781 N N . GLY A 1 135 ? 59.359 -45.105 23.998 1.00 33.19 107 GLY A N 1
ATOM 782 C CA . GLY A 1 135 ? 60.490 -45.932 24.301 1.00 33.99 107 GLY A CA 1
ATOM 783 C C . GLY A 1 135 ? 61.430 -45.232 25.269 1.00 36.21 107 GLY A C 1
ATOM 784 O O . GLY A 1 135 ? 61.612 -44.014 25.205 1.00 35.95 107 GLY A O 1
ATOM 785 N N . ALA A 1 136 ? 62.087 -46.014 26.123 1.00 33.94 108 ALA A N 1
ATOM 786 C CA . ALA A 1 136 ? 62.872 -45.438 27.215 1.00 32.70 108 ALA A CA 1
ATOM 787 C C . ALA A 1 136 ? 64.372 -45.678 27.066 1.00 32.28 108 ALA A C 1
ATOM 788 O O . ALA A 1 136 ? 64.867 -46.830 27.155 1.00 30.04 108 ALA A O 1
ATOM 790 N N . LEU A 1 137 ? 65.102 -44.597 26.829 1.00 31.99 109 LEU A N 1
ATOM 791 C CA . LEU A 1 137 ? 66.558 -44.653 26.923 1.00 31.21 109 LEU A CA 1
ATOM 792 C C . LEU A 1 137 ? 66.943 -44.288 28.346 1.00 31.63 109 LEU A C 1
ATOM 793 O O . LEU A 1 137 ? 66.836 -43.119 28.750 1.00 32.18 109 LEU A O 1
ATOM 798 N N . VAL A 1 138 ? 67.319 -45.308 29.108 1.00 32.92 110 VAL A N 1
ATOM 799 C CA . VAL A 1 138 ? 67.745 -45.139 30.492 1.00 32.52 110 VAL A CA 1
ATOM 800 C C . VAL A 1 138 ? 69.254 -45.355 30.577 1.00 35.34 110 VAL A C 1
ATOM 801 O O . VAL A 1 138 ? 69.756 -46.485 30.399 1.00 35.67 110 VAL A O 1
ATOM 805 N N . ILE A 1 139 ? 69.971 -44.280 30.891 1.00 35.06 111 ILE A N 1
ATOM 806 C CA . ILE A 1 139 ? 71.418 -44.310 30.858 1.00 39.09 111 ILE A CA 1
ATOM 807 C C . ILE A 1 139 ? 72.062 -44.286 32.251 1.00 41.13 111 ILE A C 1
ATOM 808 O O . ILE A 1 139 ? 71.739 -43.424 33.060 1.00 42.67 111 ILE A O 1
ATOM 813 N N . ASN A 1 140 ? 72.959 -45.233 32.518 1.00 39.60 112 ASN A N 1
ATOM 814 C CA . ASN A 1 140 ? 73.873 -45.140 33.669 1.00 41.74 112 ASN A CA 1
ATOM 815 C C . ASN A 1 140 ? 75.060 -44.281 33.243 1.00 40.72 112 ASN A C 1
ATOM 816 O O . ASN A 1 140 ? 75.915 -44.722 32.465 1.00 40.06 112 ASN A O 1
ATOM 821 N N . LYS A 1 141 ? 75.105 -43.044 33.728 1.00 43.97 113 LYS A N 1
ATOM 822 C CA . LYS A 1 141 ? 76.095 -42.062 33.230 1.00 47.18 113 LYS A CA 1
ATOM 823 C C . LYS A 1 141 ? 77.530 -42.354 33.692 1.00 47.68 113 LYS A C 1
ATOM 824 O O . LYS A 1 141 ? 78.473 -41.793 33.153 1.00 49.22 113 LYS A O 1
ATOM 830 N N . ASN A 1 142 ? 77.687 -43.231 34.682 1.00 48.44 114 ASN A N 1
ATOM 831 C CA . ASN A 1 142 ? 79.007 -43.692 35.127 1.00 52.19 114 ASN A CA 1
ATOM 832 C C . ASN A 1 142 ? 79.654 -44.665 34.151 1.00 49.77 114 ASN A C 1
ATOM 833 O O . ASN A 1 142 ? 80.868 -44.684 34.000 1.00 52.40 114 ASN A O 1
ATOM 838 N N . THR A 1 143 ? 78.826 -45.482 33.504 1.00 49.28 115 THR A N 1
ATOM 839 C CA . THR A 1 143 ? 79.300 -46.618 32.709 1.00 47.19 115 THR A CA 1
ATOM 840 C C . THR A 1 143 ? 78.927 -46.509 31.234 1.00 45.51 115 THR A C 1
ATOM 841 O O . THR A 1 143 ? 79.367 -47.336 30.448 1.00 41.48 115 THR A O 1
ATOM 845 N N . LYS A 1 144 ? 78.130 -45.490 30.868 1.00 48.58 116 LYS A N 1
ATOM 846 C CA . LYS A 1 144 ? 77.518 -45.380 29.523 1.00 48.26 116 LYS A CA 1
ATOM 847 C C . LYS A 1 144 ? 76.815 -46.684 29.110 1.00 44.84 116 LYS A C 1
ATOM 848 O O . LYS A 1 144 ? 76.974 -47.166 27.980 1.00 43.47 116 LYS A O 1
ATOM 854 N N . GLU A 1 145 ? 76.085 -47.276 30.052 1.00 42.46 117 GLU A N 1
ATOM 855 C CA . GLU A 1 145 ? 75.296 -48.472 29.780 1.00 37.10 117 GLU A CA 1
ATOM 856 C C . GLU A 1 145 ? 73.840 -48.071 29.777 1.00 37.66 117 GLU A C 1
ATOM 857 O O . GLU A 1 145 ? 73.441 -47.127 30.473 1.00 36.83 117 GLU A O 1
ATOM 863 N N . VAL A 1 146 ? 73.048 -48.770 28.973 1.00 36.03 118 VAL A N 1
ATOM 864 C CA . VAL A 1 146 ? 71.620 -48.471 28.849 1.00 35.62 118 VAL A CA 1
ATOM 865 C C . VAL A 1 146 ? 70.850 -49.703 29.301 1.00 36.27 118 VAL A C 1
ATOM 866 O O . VAL A 1 146 ? 71.335 -50.842 29.194 1.00 35.93 118 VAL A O 1
ATOM 870 N N . LEU A 1 147 ? 69.670 -49.461 29.839 1.00 32.12 119 LEU A N 1
ATOM 871 C CA . LEU A 1 147 ? 68.788 -50.508 30.314 1.00 33.38 119 LEU A CA 1
ATOM 872 C C . LEU A 1 147 ? 68.042 -51.148 29.135 1.00 34.17 119 LEU A C 1
ATOM 873 O O . LEU A 1 147 ? 67.419 -50.445 28.351 1.00 35.16 119 LEU A O 1
ATOM 878 N N . VAL A 1 148 ? 68.096 -52.478 29.032 1.00 34.46 120 VAL A N 1
ATOM 879 C CA . VAL A 1 148 ? 67.473 -53.217 27.938 1.00 32.39 120 VAL A CA 1
ATOM 880 C C . VAL A 1 148 ? 66.688 -54.418 28.427 1.00 34.66 120 VAL A C 1
ATOM 881 O O . VAL A 1 148 ? 66.940 -54.921 29.523 1.00 35.98 120 VAL A O 1
ATOM 885 N N . VAL A 1 149 ? 65.714 -54.852 27.625 1.00 34.42 121 VAL A N 1
ATOM 886 C CA . VAL A 1 149 ? 64.880 -56.000 27.943 1.00 34.86 121 VAL A CA 1
ATOM 887 C C . VAL A 1 149 ? 64.764 -56.958 26.764 1.00 37.79 121 VAL A C 1
ATOM 888 O O . VAL A 1 149 ? 64.990 -56.606 25.605 1.00 37.49 121 VAL A O 1
ATOM 892 N N . GLN A 1 150 ? 64.380 -58.179 27.086 1.00 41.03 122 GLN A N 1
ATOM 893 C CA . GLN A 1 150 ? 64.285 -59.252 26.123 1.00 44.89 122 GLN A CA 1
ATOM 894 C C . GLN A 1 150 ? 63.076 -60.078 26.538 1.00 48.24 122 GLN A C 1
ATOM 895 O O . GLN A 1 150 ? 62.907 -60.383 27.737 1.00 48.63 122 GLN A O 1
ATOM 901 N N . GLU A 1 151 ? 62.232 -60.413 25.562 1.00 50.59 123 GLU A N 1
ATOM 902 C CA . GLU A 1 151 ? 61.099 -61.309 25.805 1.00 57.51 123 GLU A CA 1
ATOM 903 C C . GLU A 1 151 ? 61.546 -62.703 26.244 1.00 57.27 123 GLU A C 1
ATOM 904 O O . GLU A 1 151 ? 62.540 -63.221 25.763 1.00 58.52 123 GLU A O 1
ATOM 910 N N . ARG A 1 152 ? 60.810 -63.286 27.186 1.00 66.24 124 ARG A N 1
ATOM 911 C CA . ARG A 1 152 ? 60.975 -64.687 27.584 1.00 71.36 124 ARG A CA 1
ATOM 912 C C . ARG A 1 152 ? 60.021 -65.569 26.743 1.00 71.23 124 ARG A C 1
ATOM 913 O O . ARG A 1 152 ? 60.094 -66.794 26.811 1.00 75.91 124 ARG A O 1
ATOM 921 N N . SER A 1 153 ? 59.143 -64.921 25.965 1.00 70.67 125 SER A N 1
ATOM 922 C CA . SER A 1 153 ? 58.190 -65.527 25.002 1.00 73.99 125 SER A CA 1
ATOM 923 C C . SER A 1 153 ? 57.350 -64.387 24.370 1.00 78.33 125 SER A C 1
ATOM 924 O O . SER A 1 153 ? 57.293 -63.297 24.958 1.00 82.51 125 SER A O 1
ATOM 927 N N . GLY A 1 154 ? 56.684 -64.586 23.219 1.00 76.79 126 GLY A N 1
ATOM 928 C CA . GLY A 1 154 ? 56.654 -65.822 22.432 1.00 64.76 126 GLY A CA 1
ATOM 929 C C . GLY A 1 154 ? 57.653 -65.846 21.273 1.00 53.98 126 GLY A C 1
ATOM 930 O O . GLY A 1 154 ? 58.698 -66.511 21.377 1.00 51.84 126 GLY A O 1
ATOM 931 N N . PHE A 1 155 ? 57.355 -65.131 20.181 1.00 48.30 127 PHE A N 1
ATOM 932 C CA . PHE A 1 155 ? 58.201 -65.212 18.942 1.00 47.13 127 PHE A CA 1
ATOM 933 C C . PHE A 1 155 ? 59.682 -64.888 19.188 1.00 44.37 127 PHE A C 1
ATOM 934 O O . PHE A 1 155 ? 60.568 -65.528 18.609 1.00 40.00 127 PHE A O 1
ATOM 942 N N . PHE A 1 156 ? 59.929 -63.891 20.046 1.00 46.04 128 PHE A N 1
ATOM 943 C CA . PHE A 1 156 ? 61.282 -63.381 20.283 1.00 45.33 128 PHE A CA 1
ATOM 944 C C . PHE A 1 156 ? 62.163 -64.082 21.330 1.00 50.92 128 PHE A C 1
ATOM 945 O O . PHE A 1 156 ? 63.326 -63.681 21.541 1.00 50.81 128 PHE A O 1
ATOM 953 N N . LYS A 1 157 ? 61.639 -65.126 21.974 1.00 55.80 129 LYS A N 1
ATOM 954 C CA . LYS A 1 157 ? 62.530 -66.127 22.601 1.00 65.68 129 LYS A CA 1
ATOM 955 C C . LYS A 1 157 ? 62.795 -67.207 21.558 1.00 70.55 129 LYS A C 1
ATOM 956 O O . LYS A 1 157 ? 61.885 -67.551 20.799 1.00 79.05 129 LYS A O 1
ATOM 962 N N . ASP A 1 158 ? 64.021 -67.718 21.457 1.00 77.72 130 ASP A N 1
ATOM 963 C CA . ASP A 1 158 ? 65.183 -67.207 22.153 1.00 79.10 130 ASP A CA 1
ATOM 964 C C . ASP A 1 158 ? 66.033 -66.558 21.062 1.00 76.55 130 ASP A C 1
ATOM 965 O O . ASP A 1 158 ? 67.035 -67.134 20.594 1.00 71.88 130 ASP A O 1
ATOM 970 N N . LYS A 1 159 ? 65.610 -65.370 20.631 1.00 64.93 131 LYS A N 1
ATOM 971 C CA . LYS A 1 159 ? 66.222 -64.761 19.462 1.00 57.71 131 LYS A CA 1
ATOM 972 C C . LYS A 1 159 ? 67.319 -63.734 19.786 1.00 55.87 131 LYS A C 1
ATOM 973 O O . LYS A 1 159 ? 67.948 -63.142 18.891 1.00 51.68 131 LYS A O 1
ATOM 979 N N . ASN A 1 160 ? 67.561 -63.573 21.084 1.00 54.32 132 ASN A N 1
ATOM 980 C CA . ASN A 1 160 ? 68.534 -62.624 21.622 1.00 53.67 132 ASN A CA 1
ATOM 981 C C . ASN A 1 160 ? 68.434 -61.198 21.080 1.00 51.19 132 ASN A C 1
ATOM 982 O O . ASN A 1 160 ? 69.418 -60.582 20.645 1.00 51.17 132 ASN A O 1
ATOM 987 N N . VAL A 1 161 ? 67.216 -60.682 21.121 1.00 46.94 133 VAL A N 1
ATOM 988 C CA . VAL A 1 161 ? 66.946 -59.306 20.775 1.00 41.66 133 VAL A CA 1
ATOM 989 C C . VAL A 1 161 ? 66.852 -58.499 22.073 1.00 42.76 133 VAL A C 1
ATOM 990 O O . VAL A 1 161 ? 65.921 -58.676 22.869 1.00 45.51 133 VAL A O 1
ATOM 994 N N . TRP A 1 162 ? 67.837 -57.636 22.309 1.00 38.86 134 TRP A N 1
ATOM 995 C CA . TRP A 1 162 ? 67.790 -56.772 23.494 1.00 39.19 134 TRP A CA 1
ATOM 996 C C . TRP A 1 162 ? 67.297 -55.399 23.115 1.00 35.53 134 TRP A C 1
ATOM 997 O O . TRP A 1 162 ? 67.890 -54.736 22.273 1.00 36.21 134 TRP A O 1
ATOM 1008 N N . LYS A 1 163 ? 66.207 -54.958 23.741 1.00 36.11 135 LYS A N 1
ATOM 1009 C CA . LYS A 1 163 ? 65.512 -53.720 23.324 1.00 36.62 135 LYS A CA 1
ATOM 1010 C C . LYS A 1 163 ? 65.353 -52.717 24.446 1.00 35.18 135 LYS A C 1
ATOM 1011 O O . LYS A 1 163 ? 65.269 -53.081 25.625 1.00 34.93 135 LYS A O 1
ATOM 1017 N N . LEU A 1 164 ? 65.255 -51.453 24.072 1.00 34.28 136 LEU A N 1
ATOM 1018 C CA . LEU A 1 164 ? 64.878 -50.428 25.029 1.00 33.31 136 LEU A CA 1
ATOM 1019 C C . LEU A 1 164 ? 63.467 -50.754 25.542 1.00 33.92 136 LEU A C 1
ATOM 1020 O O . LEU A 1 164 ? 62.618 -51.180 24.773 1.00 35.67 136 LEU A O 1
ATOM 1025 N N . PRO A 1 165 ? 63.212 -50.574 26.858 1.00 33.24 137 PRO A N 1
ATOM 1026 C CA . PRO A 1 165 ? 61.851 -50.725 27.383 1.00 33.39 137 PRO A CA 1
ATOM 1027 C C . PRO A 1 165 ? 60.883 -49.824 26.612 1.00 33.77 137 PRO A C 1
ATOM 1028 O O . PRO A 1 165 ? 61.237 -48.685 26.295 1.00 34.77 137 PRO A O 1
ATOM 1032 N N . THR A 1 166 ? 59.709 -50.346 26.278 1.00 34.17 138 THR A N 1
ATOM 1033 C CA . THR A 1 166 ? 58.661 -49.584 25.569 1.00 41.21 138 THR A CA 1
ATOM 1034 C C . THR A 1 166 ? 57.308 -49.940 26.150 1.00 40.15 138 THR A C 1
ATOM 1035 O O . THR A 1 166 ? 57.141 -51.006 26.700 1.00 40.26 138 THR A O 1
ATOM 1039 N N . GLY A 1 167 ? 56.332 -49.051 26.031 1.00 42.52 139 GLY A N 1
ATOM 1040 C CA . GLY A 1 167 ? 54.945 -49.411 26.378 1.00 39.54 139 GLY A CA 1
ATOM 1041 C C . GLY A 1 167 ? 54.014 -48.331 25.842 1.00 43.19 139 GLY A C 1
ATOM 1042 O O . GLY A 1 167 ? 54.489 -47.300 25.347 1.00 43.93 139 GLY A O 1
ATOM 1043 N N . VAL A 1 168 ? 52.699 -48.561 25.930 1.00 37.38 140 VAL A N 1
ATOM 1044 C CA . VAL A 1 168 ? 51.719 -47.623 25.425 1.00 38.29 140 VAL A CA 1
ATOM 1045 C C . VAL A 1 168 ? 51.346 -46.639 26.538 1.00 41.28 140 VAL A C 1
ATOM 1046 O O . VAL A 1 168 ? 51.427 -46.943 27.727 1.00 37.96 140 VAL A O 1
ATOM 1050 N N . ILE A 1 169 ? 50.960 -45.445 26.123 1.00 39.03 141 ILE A N 1
ATOM 1051 C CA . ILE A 1 169 ? 50.502 -44.393 27.013 1.00 42.10 141 ILE A CA 1
ATOM 1052 C C . ILE A 1 169 ? 48.982 -44.552 27.101 1.00 42.54 141 ILE A C 1
ATOM 1053 O O . ILE A 1 169 ? 48.250 -44.495 26.099 1.00 43.35 141 ILE A O 1
ATOM 1058 N N . ASN A 1 170 ? 48.500 -44.746 28.311 1.00 41.79 142 ASN A N 1
ATOM 1059 C CA . ASN A 1 170 ? 47.072 -44.819 28.542 1.00 48.92 142 ASN A CA 1
ATOM 1060 C C . ASN A 1 170 ? 46.385 -43.480 28.404 1.00 53.17 142 ASN A C 1
ATOM 1061 O O . ASN A 1 170 ? 47.013 -42.412 28.395 1.00 50.29 142 ASN A O 1
ATOM 1066 N N . GLU A 1 171 ? 45.079 -43.537 28.245 1.00 62.98 143 GLU A N 1
ATOM 1067 C CA . GLU A 1 171 ? 44.260 -42.339 28.239 1.00 62.49 143 GLU A CA 1
ATOM 1068 C C . GLU A 1 171 ? 44.427 -41.625 29.593 1.00 53.96 143 GLU A C 1
ATOM 1069 O O . GLU A 1 171 ? 44.481 -42.278 30.636 1.00 48.09 143 GLU A O 1
ATOM 1075 N N . GLY A 1 172 ? 44.545 -40.297 29.568 1.00 48.53 144 GLY A N 1
ATOM 1076 C CA . GLY A 1 172 ? 44.700 -39.485 30.802 1.00 48.59 144 GLY A CA 1
ATOM 1077 C C . GLY A 1 172 ? 46.103 -39.494 31.382 1.00 52.91 144 GLY A C 1
ATOM 1078 O O . GLY A 1 172 ? 46.343 -38.966 32.465 1.00 53.15 144 GLY A O 1
ATOM 1079 N N . GLU A 1 173 ? 47.044 -40.104 30.662 1.00 46.96 145 GLU A N 1
ATOM 1080 C CA . GLU A 1 173 ? 48.418 -40.165 31.116 1.00 41.16 145 GLU A CA 1
ATOM 1081 C C . GLU A 1 173 ? 49.324 -39.302 30.237 1.00 38.96 145 GLU A C 1
ATOM 1082 O O . GLU A 1 173 ? 49.156 -39.232 29.009 1.00 40.21 145 GLU A O 1
ATOM 1088 N N . ASP A 1 174 ? 50.307 -38.663 30.854 1.00 36.36 146 ASP A N 1
ATOM 1089 C CA . ASP A 1 174 ? 51.317 -37.942 30.133 1.00 37.47 146 ASP A CA 1
ATOM 1090 C C . ASP A 1 174 ? 52.323 -38.920 29.514 1.00 38.28 146 ASP A C 1
ATOM 1091 O O . ASP A 1 174 ? 52.496 -40.013 30.025 1.00 43.23 146 ASP A O 1
ATOM 1096 N N . ILE A 1 175 ? 52.958 -38.529 28.408 1.00 36.69 147 ILE A N 1
ATOM 1097 C CA . ILE A 1 175 ? 54.054 -39.276 27.811 1.00 40.14 147 ILE A CA 1
ATOM 1098 C C . ILE A 1 175 ? 55.153 -39.465 28.862 1.00 42.21 147 ILE A C 1
ATOM 1099 O O . ILE A 1 175 ? 55.650 -40.575 29.027 1.00 40.33 147 ILE A O 1
ATOM 1104 N N . TRP A 1 176 ? 55.494 -38.379 29.580 1.00 44.85 148 TRP A N 1
ATOM 1105 C CA . TRP A 1 176 ? 56.620 -38.361 30.554 1.00 43.24 148 TRP A CA 1
ATOM 1106 C C . TRP A 1 176 ? 56.432 -39.260 31.742 1.00 43.27 148 TRP A C 1
ATOM 1107 O O . TRP A 1 176 ? 57.355 -39.931 32.130 1.00 42.42 148 TRP A O 1
ATOM 1118 N N . THR A 1 177 ? 55.220 -39.326 32.303 1.00 51.59 149 THR A N 1
ATOM 1119 C CA . THR A 1 177 ? 54.955 -40.269 33.421 1.00 52.96 149 THR A CA 1
ATOM 1120 C C . THR A 1 177 ? 54.727 -41.681 32.885 1.00 47.13 149 THR A C 1
ATOM 1121 O O . THR A 1 177 ? 55.190 -42.646 33.470 1.00 49.41 149 THR A O 1
ATOM 1125 N N . GLY A 1 178 ? 54.019 -41.784 31.763 1.00 43.67 150 GLY A N 1
ATOM 1126 C CA . GLY A 1 178 ? 53.687 -43.066 31.199 1.00 41.24 150 GLY A CA 1
ATOM 1127 C C . GLY A 1 178 ? 54.891 -43.892 30.891 1.00 45.98 150 GLY A C 1
ATOM 1128 O O . GLY A 1 178 ? 54.892 -45.102 31.150 1.00 43.95 150 GLY A O 1
ATOM 1129 N N . VAL A 1 179 ? 55.931 -43.236 30.350 1.00 41.56 151 VAL A N 1
ATOM 1130 C CA . VAL A 1 179 ? 57.119 -43.955 29.969 1.00 43.79 151 VAL A CA 1
ATOM 1131 C C . VAL A 1 179 ? 57.897 -44.457 31.215 1.00 48.69 151 VAL A C 1
ATOM 1132 O O . VAL A 1 179 ? 58.381 -45.598 31.256 1.00 46.88 151 VAL A O 1
ATOM 1136 N N . ALA A 1 180 ? 57.959 -43.613 32.244 1.00 47.49 152 ALA A N 1
ATOM 1137 C CA . ALA A 1 180 ? 58.601 -43.979 33.517 1.00 47.40 152 ALA A CA 1
ATOM 1138 C C . ALA A 1 180 ? 57.905 -45.159 34.197 1.00 43.74 152 ALA A C 1
ATOM 1139 O O . ALA A 1 180 ? 58.565 -46.059 34.722 1.00 43.63 152 ALA A O 1
ATOM 1141 N N . ARG A 1 181 ? 56.575 -45.163 34.156 1.00 45.97 153 ARG A N 1
ATOM 1142 C CA . ARG A 1 181 ? 55.782 -46.280 34.677 1.00 47.67 153 ARG A CA 1
ATOM 1143 C C . ARG A 1 181 ? 56.183 -47.604 34.028 1.00 44.65 153 ARG A C 1
ATOM 1144 O O . ARG A 1 181 ? 56.310 -48.638 34.692 1.00 45.74 153 ARG A O 1
ATOM 1152 N N . GLU A 1 182 ? 56.360 -47.573 32.708 1.00 53.60 154 GLU A N 1
ATOM 1153 C CA . GLU A 1 182 ? 56.764 -48.770 31.952 1.00 52.64 154 GLU A CA 1
ATOM 1154 C C . GLU A 1 182 ? 58.098 -49.333 32.433 1.00 44.71 154 GLU A C 1
ATOM 1155 O O . GLU A 1 182 ? 58.224 -50.518 32.686 1.00 46.50 154 GLU A O 1
ATOM 1161 N N . VAL A 1 183 ? 59.087 -48.462 32.564 1.00 41.74 155 VAL A N 1
ATOM 1162 C CA . VAL A 1 183 ? 60.402 -48.874 33.072 1.00 46.72 155 VAL A CA 1
ATOM 1163 C C . VAL A 1 183 ? 60.332 -49.579 34.425 1.00 45.03 155 VAL A C 1
ATOM 1164 O O . VAL A 1 183 ? 60.940 -50.625 34.603 1.00 50.87 155 VAL A O 1
ATOM 1168 N N . GLU A 1 184 ? 59.599 -49.013 35.382 1.00 46.92 156 GLU A N 1
ATOM 1169 C CA . GLU A 1 184 ? 59.561 -49.605 36.720 1.00 48.48 156 GLU A CA 1
ATOM 1170 C C . GLU A 1 184 ? 58.683 -50.845 36.790 1.00 47.80 156 GLU A C 1
ATOM 1171 O O . GLU A 1 184 ? 58.932 -51.721 37.617 1.00 50.75 156 GLU A O 1
ATOM 1177 N N . GLU A 1 185 ? 57.661 -50.920 35.933 1.00 50.40 157 GLU A N 1
ATOM 1178 C CA . GLU A 1 185 ? 56.853 -52.140 35.833 1.00 58.88 157 GLU A CA 1
ATOM 1179 C C . GLU A 1 185 ? 57.683 -53.298 35.281 1.00 61.60 157 GLU A C 1
ATOM 1180 O O . GLU A 1 185 ? 57.456 -54.455 35.649 1.00 66.73 157 GLU A O 1
ATOM 1186 N N . GLU A 1 186 ? 58.642 -52.982 34.409 1.00 56.84 158 GLU A N 1
ATOM 1187 C CA . GLU A 1 186 ? 59.504 -54.011 33.807 1.00 59.76 158 GLU A CA 1
ATOM 1188 C C . GLU A 1 186 ? 60.747 -54.358 34.638 1.00 58.80 158 GLU A C 1
ATOM 1189 O O . GLU A 1 186 ? 61.108 -55.524 34.713 1.00 59.48 158 GLU A O 1
ATOM 1195 N N . THR A 1 187 ? 61.387 -53.360 35.262 1.00 52.66 159 THR A N 1
ATOM 1196 C CA . THR A 1 187 ? 62.722 -53.544 35.889 1.00 51.58 159 THR A CA 1
ATOM 1197 C C . THR A 1 187 ? 62.779 -53.231 37.371 1.00 50.56 159 THR A C 1
ATOM 1198 O O . THR A 1 187 ? 63.739 -53.591 38.031 1.00 55.13 159 THR A O 1
ATOM 1202 N N . GLY A 1 188 ? 61.776 -52.519 37.886 1.00 54.35 160 GLY A N 1
ATOM 1203 C CA . GLY A 1 188 ? 61.803 -52.022 39.269 1.00 51.26 160 GLY A CA 1
ATOM 1204 C C . GLY A 1 188 ? 62.540 -50.692 39.465 1.00 48.03 160 GLY A C 1
ATOM 1205 O O . GLY A 1 188 ? 62.435 -50.093 40.517 1.00 47.02 160 GLY A O 1
ATOM 1206 N N . ILE A 1 189 ? 63.274 -50.233 38.449 1.00 45.94 161 ILE A N 1
ATOM 1207 C CA . ILE A 1 189 ? 64.032 -48.978 38.517 1.00 44.85 161 ILE A CA 1
ATOM 1208 C C . ILE A 1 189 ? 63.088 -47.770 38.410 1.00 44.34 161 ILE A C 1
ATOM 1209 O O . ILE A 1 189 ? 62.229 -47.709 37.498 1.00 41.77 161 ILE A O 1
ATOM 1214 N N . ILE A 1 190 ? 63.239 -46.812 39.326 1.00 40.72 162 ILE A N 1
ATOM 1215 C CA . ILE A 1 190 ? 62.537 -45.549 39.209 1.00 38.69 162 ILE 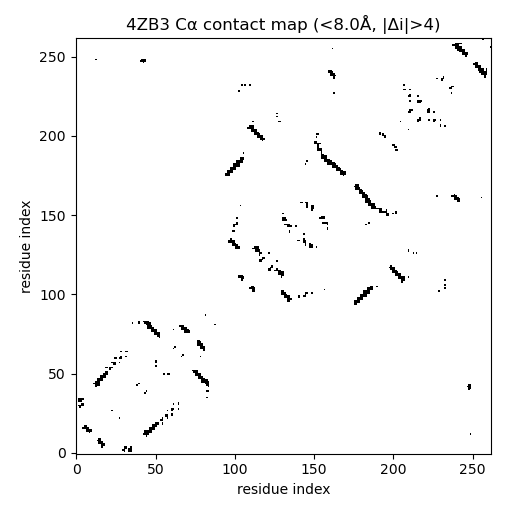A CA 1
ATOM 1216 C C . ILE A 1 190 ? 63.396 -44.564 38.416 1.00 38.67 162 ILE A C 1
ATOM 1217 O O . ILE A 1 190 ? 64.567 -44.341 38.756 1.00 36.69 162 ILE A O 1
ATOM 1222 N N . ALA A 1 191 ? 62.827 -44.012 37.337 1.00 34.44 163 ALA A N 1
ATOM 1223 C CA . ALA A 1 191 ? 63.577 -43.128 36.442 1.00 37.14 163 ALA A CA 1
ATOM 1224 C C . ALA A 1 191 ? 62.804 -41.853 36.147 1.00 38.64 163 ALA A C 1
ATOM 1225 O O . ALA A 1 191 ? 61.596 -41.874 36.014 1.00 35.83 163 ALA A O 1
ATOM 1227 N N . ASP A 1 192 ? 63.521 -40.732 36.053 1.00 41.14 164 ASP A N 1
ATOM 1228 C CA . ASP A 1 192 ? 62.893 -39.423 35.856 1.00 37.87 164 ASP A CA 1
ATOM 1229 C C . ASP A 1 192 ? 62.980 -39.021 34.390 1.00 37.41 164 ASP A C 1
ATOM 1230 O O . ASP A 1 192 ? 64.052 -39.150 33.774 1.00 35.43 164 ASP A O 1
ATOM 1235 N N . PHE A 1 193 ? 61.866 -38.527 33.845 1.00 34.11 165 PHE A N 1
ATOM 1236 C CA . PHE A 1 193 ? 61.815 -38.105 32.463 1.00 32.90 165 PHE A CA 1
ATOM 1237 C C . PHE A 1 193 ? 62.715 -36.891 32.239 1.00 32.97 165 PHE A C 1
ATOM 1238 O O . PHE A 1 193 ? 62.685 -35.909 33.015 1.00 33.92 165 PHE A O 1
ATOM 1246 N N . VAL A 1 194 ? 63.513 -36.959 31.178 1.00 32.60 166 VAL A N 1
ATOM 1247 C CA . VAL A 1 194 ? 64.455 -35.896 30.859 1.00 33.06 166 VAL A CA 1
ATOM 1248 C C . VAL A 1 194 ? 64.063 -35.191 29.565 1.00 35.37 166 VAL A C 1
ATOM 1249 O O . VAL A 1 194 ? 63.838 -33.988 29.575 1.00 32.69 166 VAL A O 1
ATOM 1253 N N . GLU A 1 195 ? 63.991 -35.928 28.452 1.00 35.68 167 GLU A N 1
ATOM 1254 C CA . GLU A 1 195 ? 63.565 -35.330 27.178 1.00 37.06 167 GLU A CA 1
ATOM 1255 C C . GLU A 1 195 ? 63.074 -36.328 26.121 1.00 34.23 167 GLU A C 1
ATOM 1256 O O . GLU A 1 195 ? 63.348 -37.520 26.201 1.00 35.29 167 GLU A O 1
ATOM 1262 N N . VAL A 1 196 ? 62.315 -35.829 25.156 1.00 30.58 168 VAL A N 1
ATOM 1263 C CA . VAL A 1 196 ? 61.937 -36.610 23.971 1.00 31.33 168 VAL A CA 1
ATOM 1264 C C . VAL A 1 196 ? 63.061 -36.418 22.945 1.00 30.74 168 VAL A C 1
ATOM 1265 O O . VAL A 1 196 ? 63.473 -35.280 22.687 1.00 32.34 168 VAL A O 1
ATOM 1269 N N . LEU A 1 197 ? 63.566 -37.519 22.388 1.00 29.35 169 LEU A N 1
ATOM 1270 C CA . LEU A 1 197 ? 64.663 -37.446 21.411 1.00 31.29 169 LEU A CA 1
ATOM 1271 C C . LEU A 1 197 ? 64.157 -37.455 19.978 1.00 31.70 169 LEU A C 1
ATOM 1272 O O . LEU A 1 197 ? 64.771 -36.867 19.079 1.00 34.01 169 LEU A O 1
ATOM 1277 N N . ALA A 1 198 ? 63.061 -38.175 19.752 1.00 31.47 170 ALA A N 1
ATOM 1278 C CA . ALA A 1 198 ? 62.524 -38.349 18.406 1.00 30.89 170 ALA A CA 1
ATOM 1279 C C . ALA A 1 198 ? 61.133 -38.930 18.497 1.00 30.16 170 ALA A C 1
ATOM 1280 O O . ALA A 1 198 ? 60.755 -39.509 19.539 1.00 32.25 170 ALA A O 1
ATOM 1282 N N . PHE A 1 199 ? 60.353 -38.762 17.425 1.00 28.54 171 PHE A N 1
ATOM 1283 C CA . PHE A 1 199 ? 59.097 -39.498 17.313 1.00 29.20 171 PHE A CA 1
ATOM 1284 C C . PHE A 1 199 ? 58.798 -39.856 15.862 1.00 31.24 171 PHE A C 1
ATOM 1285 O O . PHE A 1 199 ? 59.422 -39.342 14.921 1.00 29.32 171 PHE A O 1
ATOM 1293 N N . ARG A 1 200 ? 57.817 -40.736 15.682 1.00 30.45 172 ARG A N 1
ATOM 1294 C CA . ARG A 1 200 ? 57.392 -41.144 14.361 1.00 32.29 172 ARG A CA 1
ATOM 1295 C C . ARG A 1 200 ? 56.005 -41.785 14.388 1.00 33.43 172 ARG A C 1
ATOM 1296 O O . ARG A 1 200 ? 55.624 -42.385 15.360 1.00 34.73 172 ARG A O 1
ATOM 1304 N N . GLN A 1 201 ? 55.248 -41.659 13.301 1.00 33.73 173 GLN A N 1
ATOM 1305 C CA . GLN A 1 201 ? 53.953 -42.358 13.126 1.00 31.94 173 GLN A CA 1
ATOM 1306 C C . GLN A 1 201 ? 54.199 -43.601 12.305 1.00 33.60 173 GLN A C 1
ATOM 1307 O O . GLN A 1 201 ? 55.029 -43.587 11.399 1.00 31.73 173 GLN A O 1
ATOM 1313 N N . SER A 1 202 ? 53.437 -44.657 12.549 1.00 30.60 174 SER A N 1
ATOM 1314 C CA . SER A 1 202 ? 53.394 -45.768 11.640 1.00 33.27 174 SER A CA 1
ATOM 1315 C C . SER A 1 202 ? 52.017 -46.421 11.694 1.00 37.65 174 SER A C 1
ATOM 1316 O O . SER A 1 202 ? 51.279 -46.265 12.676 1.00 35.32 174 SER A O 1
ATOM 1319 N N . HIS A 1 203 ? 51.679 -47.137 10.630 1.00 40.28 175 HIS A N 1
ATOM 1320 C CA . HIS A 1 203 ? 50.508 -47.992 10.628 1.00 40.73 175 HIS A CA 1
ATOM 1321 C C . HIS A 1 203 ? 50.903 -49.430 10.879 1.00 41.32 175 HIS A C 1
ATOM 1322 O O . HIS A 1 203 ? 51.607 -50.091 10.082 1.00 38.85 175 HIS A O 1
ATOM 1329 N N . LYS A 1 204 ? 50.449 -49.950 12.011 1.00 40.24 176 LYS A N 1
ATOM 1330 C CA . LYS A 1 204 ? 50.954 -51.233 12.501 1.00 41.68 176 LYS A CA 1
ATOM 1331 C C . LYS A 1 204 ? 50.507 -52.488 11.706 1.00 43.61 176 LYS A C 1
ATOM 1332 O O . LYS A 1 204 ? 51.329 -53.334 11.278 1.00 37.59 176 LYS A O 1
ATOM 1338 N N . ALA A 1 205 ? 49.202 -52.585 11.474 1.00 43.10 177 ALA A N 1
ATOM 1339 C CA . ALA A 1 205 ? 48.615 -53.803 10.905 1.00 44.39 177 ALA A CA 1
ATOM 1340 C C . ALA A 1 205 ? 47.252 -53.554 10.281 1.00 42.19 177 ALA A C 1
ATOM 1341 O O . ALA A 1 205 ? 46.571 -52.571 10.609 1.00 44.22 177 ALA A O 1
ATOM 1343 N N . ILE A 1 206 ? 46.859 -54.450 9.381 1.00 42.50 178 ILE A N 1
ATOM 1344 C CA . ILE A 1 206 ? 45.501 -54.462 8.808 1.00 46.46 178 ILE A CA 1
ATOM 1345 C C . ILE A 1 206 ? 44.500 -54.700 9.979 1.00 50.63 178 ILE A C 1
ATOM 1346 O O . ILE A 1 206 ? 44.928 -55.044 11.092 1.00 51.18 178 ILE A O 1
ATOM 1351 N N . LEU A 1 207 ? 43.197 -54.499 9.793 1.00 51.53 179 LEU A N 1
ATOM 1352 C CA . LEU A 1 207 ? 42.212 -54.793 10.907 1.00 53.33 179 LEU A CA 1
ATOM 1353 C C . LEU A 1 207 ? 42.163 -53.774 12.067 1.00 53.70 179 LEU A C 1
ATOM 1354 O O . LEU A 1 207 ? 41.258 -53.829 12.887 1.00 61.31 179 LEU A O 1
ATOM 1359 N N . LYS A 1 208 ? 43.129 -52.863 12.154 1.00 50.47 180 LYS A N 1
ATOM 1360 C CA . LYS A 1 208 ? 42.986 -51.699 13.044 1.00 48.62 180 LYS A CA 1
ATOM 1361 C C . LYS A 1 208 ? 43.303 -50.415 12.272 1.00 45.18 180 LYS A C 1
ATOM 1362 O O . LYS A 1 208 ? 44.479 -50.076 12.077 1.00 49.73 180 LYS A O 1
ATOM 1368 N N . LYS A 1 209 ? 42.269 -49.719 11.809 1.00 42.45 181 LYS A N 1
ATOM 1369 C CA . LYS A 1 209 ? 42.436 -48.475 11.063 1.00 45.49 181 LYS A CA 1
ATOM 1370 C C . LYS A 1 209 ? 42.827 -47.278 11.971 1.00 44.66 181 LYS A C 1
ATOM 1371 O O . LYS A 1 209 ? 42.119 -46.308 12.069 1.00 45.05 181 LYS A O 1
ATOM 1377 N N . LYS A 1 210 ? 43.972 -47.387 12.620 1.00 39.83 182 LYS A N 1
ATOM 1378 C CA . LYS A 1 210 ? 44.484 -46.392 13.564 1.00 40.93 182 LYS A CA 1
ATOM 1379 C C . LYS A 1 210 ? 45.984 -46.331 13.366 1.00 38.59 182 LYS A C 1
ATOM 1380 O O . LYS A 1 210 ? 46.620 -47.300 12.919 1.00 37.21 182 LYS A O 1
ATOM 1386 N N . THR A 1 211 ? 46.550 -45.187 13.714 1.00 37.93 183 THR A N 1
ATOM 1387 C CA . THR A 1 211 ? 47.974 -44.994 13.558 1.00 35.55 183 THR A CA 1
ATOM 1388 C C . THR A 1 211 ? 48.661 -44.978 14.912 1.00 34.44 183 THR A C 1
ATOM 1389 O O . THR A 1 211 ? 48.093 -44.537 15.900 1.00 33.42 183 THR A O 1
ATOM 1393 N N . ASP A 1 212 ? 49.853 -45.553 14.959 1.00 31.52 184 ASP A N 1
ATOM 1394 C CA . ASP A 1 212 ? 50.691 -45.551 16.153 1.00 31.13 184 ASP A CA 1
ATOM 1395 C C . ASP A 1 212 ? 51.659 -44.380 16.117 1.00 34.19 184 ASP A C 1
ATOM 1396 O O . ASP A 1 212 ? 52.285 -44.097 15.081 1.00 35.12 184 ASP A O 1
ATOM 1401 N N . MET A 1 213 ? 51.754 -43.686 17.241 1.00 32.02 185 MET A N 1
ATOM 1402 C CA . MET A 1 213 ? 52.753 -42.669 17.427 1.00 34.47 185 MET A CA 1
ATOM 1403 C C . MET A 1 213 ? 53.720 -43.116 18.524 1.00 35.01 185 MET A C 1
ATOM 1404 O O . MET A 1 213 ? 53.311 -43.574 19.578 1.00 35.89 185 MET A O 1
ATOM 1409 N N . PHE A 1 214 ? 55.015 -43.012 18.243 1.00 34.30 186 PHE A N 1
ATOM 1410 C CA . PHE A 1 21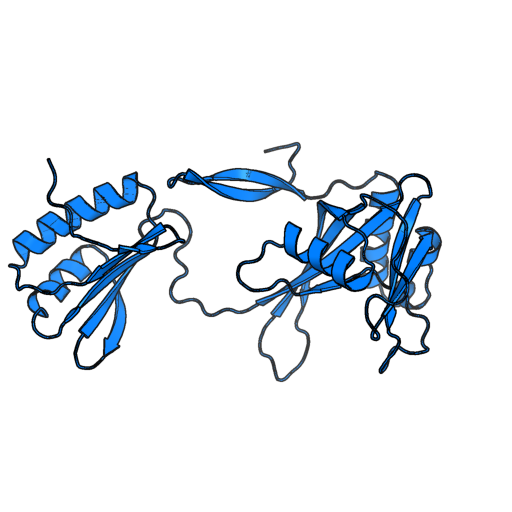4 ? 56.029 -43.533 19.142 1.00 31.89 186 PHE A CA 1
ATOM 1411 C C . PHE A 1 214 ? 57.003 -42.417 19.479 1.00 31.69 186 PHE A C 1
ATOM 1412 O O . PHE A 1 214 ? 57.540 -41.767 18.583 1.00 33.43 186 PHE A O 1
ATOM 1420 N N . PHE A 1 215 ? 57.243 -42.195 20.760 1.00 31.01 187 PHE A N 1
ATOM 1421 C CA . PHE A 1 215 ? 58.207 -41.202 21.231 1.00 30.11 187 PHE A CA 1
ATOM 1422 C C . PHE A 1 215 ? 59.424 -41.882 21.871 1.00 33.12 187 PHE A C 1
ATOM 1423 O O . PHE A 1 215 ? 59.280 -42.665 22.808 1.00 37.51 187 PHE A O 1
ATOM 1431 N N . LEU A 1 216 ? 60.615 -41.603 21.372 1.00 31.11 188 LEU A N 1
ATOM 1432 C CA . LEU A 1 216 ? 61.851 -42.045 22.023 1.00 30.82 188 LEU A CA 1
ATOM 1433 C C . LEU A 1 216 ? 62.225 -41.033 23.102 1.00 32.29 188 LEU A C 1
ATOM 1434 O O . LEU A 1 216 ? 62.458 -39.843 22.801 1.00 31.27 188 LEU A O 1
ATOM 1439 N N . CYS A 1 217 ? 62.218 -41.488 24.352 1.00 30.66 189 CYS A N 1
ATOM 1440 C CA . CYS A 1 217 ? 62.441 -40.616 25.491 1.00 33.63 189 CYS A CA 1
ATOM 1441 C C . CYS A 1 217 ? 63.697 -41.014 26.219 1.00 35.83 189 CYS A C 1
ATOM 1442 O O . CYS A 1 217 ? 64.027 -42.215 26.286 1.00 37.29 189 CYS A O 1
ATOM 1445 N N . VAL A 1 218 ? 64.397 -40.020 26.777 1.00 32.50 190 VAL A N 1
ATOM 1446 C CA . VAL A 1 218 ? 65.528 -40.334 27.627 1.00 34.20 190 VAL A CA 1
ATOM 1447 C C . VAL A 1 218 ? 65.091 -40.130 29.069 1.00 34.27 190 VAL A C 1
ATOM 1448 O O . VAL A 1 218 ? 64.407 -39.170 29.375 1.00 35.53 190 VAL A O 1
ATOM 1452 N N . LEU A 1 219 ? 65.391 -41.094 29.928 1.00 35.88 191 LEU A N 1
ATOM 1453 C CA . LEU A 1 219 ? 65.052 -40.997 31.355 1.00 35.70 191 LEU A CA 1
ATOM 1454 C C . LEU A 1 219 ? 66.308 -41.195 32.206 1.00 38.11 191 LEU A C 1
ATOM 1455 O O . LEU A 1 219 ? 67.235 -41.936 31.811 1.00 36.16 191 LEU A O 1
ATOM 1460 N N . SER A 1 220 ? 66.331 -40.543 33.378 1.00 37.60 192 SER A N 1
ATOM 1461 C CA . SER A 1 220 ? 67.481 -40.613 34.296 1.00 35.06 192 SER A CA 1
ATOM 1462 C C . SER A 1 220 ? 67.136 -41.537 35.475 1.00 33.78 192 SER A C 1
ATOM 1463 O O . SER A 1 220 ? 66.195 -41.262 36.253 1.00 36.32 192 SER A O 1
ATOM 1466 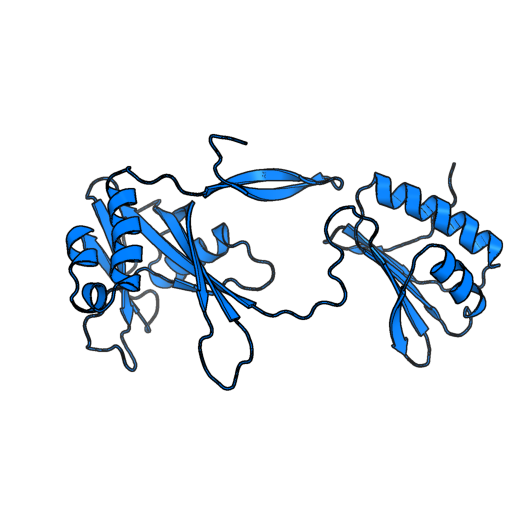N N . PRO A 1 221 ? 67.861 -42.650 35.605 1.00 33.10 193 PRO A N 1
ATOM 1467 C CA . PRO A 1 221 ? 67.560 -43.627 36.690 1.00 33.10 193 PRO A CA 1
ATOM 1468 C C . PRO A 1 221 ? 67.946 -43.117 38.107 1.00 33.83 193 PRO A C 1
ATOM 1469 O O . PRO A 1 221 ? 68.938 -42.404 38.262 1.00 35.90 193 PRO A O 1
ATOM 1473 N N . ARG A 1 222 ? 67.144 -43.446 39.110 1.00 34.56 194 ARG A N 1
ATOM 1474 C CA . ARG A 1 222 ? 67.423 -43.089 40.521 1.00 35.45 194 ARG A CA 1
ATOM 1475 C C . ARG A 1 222 ? 68.262 -44.144 41.225 1.00 40.04 194 ARG A C 1
ATOM 1476 O O . ARG A 1 222 ? 68.906 -43.848 42.245 1.00 45.76 194 ARG A O 1
ATOM 1484 N N . SER A 1 223 ? 68.221 -45.377 40.720 1.00 42.32 195 SER A N 1
ATOM 1485 C CA . SER A 1 223 ? 69.147 -46.450 41.155 1.00 43.85 195 SER A CA 1
ATOM 1486 C C . SER A 1 223 ? 69.438 -47.376 39.983 1.00 44.54 195 SER A C 1
ATOM 1487 O O . SER A 1 223 ? 68.904 -47.186 38.885 1.00 43.21 195 SER A O 1
ATOM 1490 N N . TYR A 1 224 ? 70.280 -48.376 40.224 1.00 44.24 196 TYR A N 1
ATOM 1491 C CA . TYR A 1 224 ? 70.795 -49.238 39.170 1.00 48.41 196 TYR A CA 1
ATOM 1492 C C . TYR A 1 224 ? 70.528 -50.734 39.411 1.00 50.16 196 TYR A C 1
ATOM 1493 O O . TYR A 1 224 ? 70.721 -51.560 38.519 1.00 47.88 196 TYR A O 1
ATOM 1502 N N . ASP A 1 225 ? 70.061 -51.059 40.612 1.00 54.41 197 ASP A N 1
ATOM 1503 C CA . ASP A 1 225 ? 69.736 -52.427 40.990 1.00 55.46 197 ASP A CA 1
ATOM 1504 C C . ASP A 1 225 ? 68.402 -52.862 40.411 1.00 53.72 197 ASP A C 1
ATOM 1505 O O . ASP A 1 225 ? 67.338 -52.372 40.816 1.00 49.69 197 ASP A O 1
ATOM 1510 N N . ILE A 1 226 ? 68.483 -53.803 39.471 1.00 53.29 198 ILE A N 1
ATOM 1511 C CA . ILE A 1 226 ? 67.314 -54.384 38.816 1.00 55.10 198 ILE A CA 1
ATOM 1512 C C . ILE A 1 226 ? 66.690 -55.455 39.700 1.00 56.82 198 ILE A C 1
ATOM 1513 O O . ILE A 1 226 ? 67.378 -56.342 40.171 1.00 58.21 198 ILE A O 1
ATOM 1518 N N . THR A 1 227 ? 65.385 -55.365 39.925 1.00 66.16 199 THR A N 1
ATOM 1519 C CA . THR A 1 227 ? 64.669 -56.372 40.711 1.00 78.44 199 THR A CA 1
ATOM 1520 C C . THR A 1 227 ? 64.426 -57.591 39.814 1.00 89.28 199 THR A C 1
ATOM 1521 O O . THR A 1 227 ? 63.553 -57.555 38.936 1.00 86.07 199 THR A O 1
ATOM 1525 N N . GLU A 1 228 ? 65.231 -58.639 40.018 1.00 101.28 200 GLU A N 1
ATOM 1526 C CA . GLU A 1 228 ? 65.200 -59.861 39.197 1.00 111.20 200 GLU A CA 1
ATOM 1527 C C . GLU A 1 228 ? 63.787 -60.449 39.082 1.00 113.59 200 GLU A C 1
ATOM 1528 O O . GLU A 1 228 ? 63.127 -60.697 40.093 1.00 104.00 200 GLU A O 1
ATOM 1534 N N . GLN A 1 229 ? 63.336 -60.638 37.839 1.00 117.44 201 GLN A N 1
ATOM 1535 C CA . GLN A 1 229 ? 62.024 -61.210 37.520 1.00 120.38 201 GLN A CA 1
ATOM 1536 C C . GLN A 1 229 ? 60.866 -60.379 38.120 1.00 115.51 201 GLN A C 1
ATOM 1537 O O . GLN A 1 229 ? 60.139 -60.839 38.999 1.00 116.20 201 GLN A O 1
ATOM 1543 N N . LYS A 1 230 ? 60.719 -59.146 37.632 1.00 111.47 202 LYS A N 1
ATOM 1544 C CA . LYS A 1 230 ? 59.625 -58.254 38.034 1.00 111.74 202 LYS A CA 1
ATOM 1545 C C . LYS A 1 230 ? 58.305 -58.744 37.426 1.00 112.74 202 LYS A C 1
ATOM 1546 O O . LYS A 1 230 ? 57.257 -58.695 38.063 1.00 109.17 202 LYS A O 1
ATOM 1552 N N . SER A 1 231 ? 58.372 -59.213 36.183 1.00 118.36 203 SER A N 1
ATOM 1553 C CA . SER A 1 231 ? 57.273 -59.961 35.556 1.00 121.13 203 SER A CA 1
ATOM 1554 C C . SER A 1 231 ? 57.849 -61.155 34.783 1.00 120.36 203 SER A C 1
ATOM 1555 O O . SER A 1 231 ? 59.046 -61.181 34.481 1.00 112.65 203 SER A O 1
ATOM 1558 N N . GLU A 1 232 ? 56.999 -62.137 34.479 1.00 118.92 204 GLU A N 1
ATOM 1559 C CA . GLU A 1 232 ? 57.415 -63.369 33.792 1.00 113.46 204 GLU A CA 1
ATOM 1560 C C . GLU A 1 232 ? 57.772 -63.147 32.317 1.00 100.97 204 GLU A C 1
ATOM 1561 O O . GLU A 1 232 ? 58.578 -63.894 31.751 1.00 92.78 204 GLU A O 1
ATOM 1567 N N . ILE A 1 233 ? 57.175 -62.111 31.724 1.00 92.12 205 ILE A N 1
ATOM 1568 C CA . ILE A 1 233 ? 57.309 -61.803 30.301 1.00 84.77 205 ILE A CA 1
ATOM 1569 C C . ILE A 1 233 ? 58.725 -61.377 29.859 1.00 78.67 205 ILE A C 1
ATOM 1570 O O . ILE A 1 233 ? 59.137 -61.679 28.733 1.00 75.51 205 ILE A O 1
ATOM 1575 N N . LEU A 1 234 ? 59.450 -60.677 30.736 1.00 66.42 206 LEU A N 1
ATOM 1576 C CA . LEU A 1 234 ? 60.714 -60.044 30.378 1.00 59.62 206 LEU A CA 1
ATOM 1577 C C . LEU A 1 234 ? 61.896 -60.316 31.318 1.00 58.60 206 LEU A C 1
ATOM 1578 O O . LEU A 1 234 ? 61.732 -60.579 32.505 1.00 58.84 206 LEU A O 1
ATOM 1583 N N . GLN A 1 235 ? 63.090 -60.256 30.738 1.00 50.86 207 GLN A N 1
ATOM 1584 C CA . GLN A 1 235 ? 64.344 -60.219 31.457 1.00 47.04 207 GLN A CA 1
ATOM 1585 C C . GLN A 1 235 ? 64.990 -58.857 31.183 1.00 42.81 207 GLN A C 1
ATOM 1586 O O . GLN A 1 235 ? 64.848 -58.314 30.080 1.00 40.09 207 GLN A O 1
ATOM 1592 N N . ALA A 1 236 ? 65.726 -58.323 32.158 1.00 37.87 208 ALA A N 1
ATOM 1593 C CA . ALA A 1 236 ? 66.336 -57.017 32.002 1.00 36.75 208 ALA A CA 1
ATOM 1594 C C . ALA A 1 236 ? 67.759 -57.005 32.483 1.00 35.94 208 ALA A C 1
ATOM 1595 O O . ALA A 1 236 ? 68.085 -57.666 33.437 1.00 39.40 208 ALA A O 1
ATOM 1597 N N . LYS A 1 237 ? 68.592 -56.201 31.826 1.00 37.20 209 LYS A N 1
ATOM 1598 C CA . LYS A 1 237 ? 69.984 -55.982 32.228 1.00 38.23 209 LYS A CA 1
ATOM 1599 C C . LYS A 1 237 ? 70.464 -54.618 31.727 1.00 36.26 209 LYS A C 1
ATOM 1600 O O . LYS A 1 237 ? 69.798 -53.986 30.903 1.00 35.07 209 LYS A O 1
ATOM 1606 N N . TRP A 1 238 ? 71.613 -54.187 32.235 1.00 32.79 210 TRP A N 1
ATOM 1607 C CA . TRP A 1 238 ? 72.392 -53.082 31.675 1.00 34.67 210 TRP A CA 1
ATOM 1608 C C . TRP A 1 238 ? 73.293 -53.543 30.575 1.00 36.43 210 TRP A C 1
ATOM 1609 O O . TRP A 1 238 ? 73.925 -54.585 30.695 1.00 41.28 210 TRP A O 1
ATOM 1620 N N . MET A 1 239 ? 73.412 -52.750 29.513 1.00 34.54 211 MET A N 1
ATOM 1621 C CA . MET A 1 239 ? 74.193 -53.119 28.345 1.00 37.58 211 MET A CA 1
ATOM 1622 C C . MET A 1 239 ? 74.974 -51.891 27.845 1.00 38.88 211 MET A C 1
ATOM 1623 O O . MET A 1 239 ? 74.416 -50.798 27.749 1.00 37.71 211 MET A O 1
ATOM 1628 N N . PRO A 1 240 ? 76.265 -52.065 27.530 1.00 39.82 212 PRO A N 1
ATOM 1629 C CA . PRO A 1 240 ? 77.051 -50.936 26.988 1.00 40.88 212 PRO A CA 1
ATOM 1630 C C . PRO A 1 240 ? 76.392 -50.381 25.732 1.00 40.33 212 PRO A C 1
ATOM 1631 O O . PRO A 1 240 ? 75.901 -51.154 24.896 1.00 39.69 212 PRO A O 1
ATOM 1635 N N . ILE A 1 241 ? 76.369 -49.056 25.597 1.00 37.37 213 ILE A N 1
ATOM 1636 C CA . ILE A 1 241 ? 75.690 -48.447 24.444 1.00 40.67 213 ILE A CA 1
ATOM 1637 C C . ILE A 1 241 ? 76.176 -49.000 23.080 1.00 40.39 213 ILE A C 1
ATOM 1638 O O . ILE A 1 241 ? 75.359 -49.286 22.191 1.00 40.72 213 ILE A O 1
ATOM 1643 N N . GLN A 1 242 ? 77.486 -49.179 22.931 1.00 40.06 214 GLN A N 1
ATOM 1644 C CA . GLN A 1 242 ? 78.070 -49.699 21.669 1.00 39.32 214 GLN A CA 1
ATOM 1645 C C . GLN A 1 242 ? 77.569 -51.090 21.347 1.00 37.52 214 GLN A C 1
ATOM 1646 O O . GLN A 1 242 ? 77.333 -51.420 20.194 1.00 40.15 214 GLN A O 1
ATOM 1652 N N . GLU A 1 243 ? 77.387 -51.895 22.382 1.00 37.04 215 GLU A N 1
ATOM 1653 C CA . GLU A 1 243 ? 76.859 -53.236 22.235 1.00 38.71 215 GLU A CA 1
ATOM 1654 C C . GLU A 1 243 ? 75.376 -53.220 21.859 1.00 41.61 215 GLU A C 1
ATOM 1655 O O . GLU A 1 243 ? 74.927 -54.060 21.077 1.00 44.30 215 GLU A O 1
ATOM 1661 N N . TYR A 1 244 ? 74.605 -52.278 22.409 1.00 40.36 216 TYR A N 1
ATOM 1662 C CA . TYR A 1 244 ? 73.207 -52.105 21.985 1.00 38.16 216 TYR A CA 1
ATOM 1663 C C . TYR A 1 244 ? 73.135 -51.743 20.501 1.00 36.37 216 TYR A C 1
ATOM 1664 O O . TYR A 1 244 ? 72.358 -52.329 19.753 1.00 36.46 216 TYR A O 1
ATOM 1673 N N . VAL A 1 245 ? 73.948 -50.774 20.094 1.00 37.63 217 VAL A N 1
ATOM 1674 C CA . VAL A 1 245 ? 73.989 -50.331 18.704 1.00 38.32 217 VAL A CA 1
ATOM 1675 C C . VAL A 1 245 ? 74.403 -51.452 17.740 1.00 37.64 217 VAL A C 1
ATOM 1676 O O . VAL A 1 245 ? 73.859 -51.546 16.638 1.00 36.62 217 VAL A O 1
ATOM 1680 N N . ASP A 1 246 ? 75.335 -52.305 18.163 1.00 38.64 218 ASP A N 1
ATOM 1681 C CA . ASP A 1 246 ? 75.957 -53.288 17.243 1.00 41.44 218 ASP A CA 1
ATOM 1682 C C . ASP A 1 246 ? 75.189 -54.597 17.099 1.00 40.85 218 ASP A C 1
ATOM 1683 O O . ASP A 1 246 ? 75.585 -55.443 16.313 1.00 41.04 218 ASP A O 1
ATOM 1688 N N . GLN A 1 247 ? 74.094 -54.762 17.843 1.00 38.26 219 GLN A N 1
ATOM 1689 C CA . GLN A 1 247 ? 73.233 -55.937 17.667 1.00 40.45 219 GLN A CA 1
ATOM 1690 C C . GLN A 1 247 ? 72.843 -56.073 16.187 1.00 43.71 219 GLN A C 1
ATOM 1691 O O . GLN A 1 247 ? 72.431 -55.097 15.572 1.00 42.12 219 GLN A O 1
ATOM 1697 N N . PRO A 1 248 ? 73.019 -57.273 15.600 1.00 43.25 220 PRO A N 1
ATOM 1698 C CA . PRO A 1 248 ? 72.732 -57.443 14.169 1.00 43.03 220 PRO A CA 1
ATOM 1699 C C . PRO A 1 248 ? 71.316 -57.028 13.783 1.00 42.18 220 PRO A C 1
ATOM 1700 O O . PRO A 1 248 ? 71.136 -56.442 12.738 1.00 41.85 220 PRO A O 1
ATOM 1704 N N . TRP A 1 249 ? 70.333 -57.282 14.649 1.00 41.86 221 TRP A N 1
ATOM 1705 C CA . TRP A 1 249 ? 68.958 -56.836 14.395 1.00 40.34 221 TRP A CA 1
ATOM 1706 C C . TRP A 1 249 ? 68.881 -55.332 14.265 1.00 37.67 221 TRP A C 1
ATOM 1707 O O . TRP A 1 249 ? 68.117 -54.805 13.460 1.00 38.14 221 TRP A O 1
ATOM 1718 N N . ASN A 1 250 ? 69.700 -54.640 15.053 1.00 35.33 222 ASN A N 1
ATOM 1719 C CA . ASN A 1 250 ? 69.732 -53.194 15.103 1.00 35.72 222 ASN A CA 1
ATOM 1720 C C . ASN A 1 250 ? 70.483 -52.584 13.938 1.00 40.47 222 ASN A C 1
ATOM 1721 O O . ASN A 1 250 ? 70.479 -51.387 13.780 1.00 42.11 222 ASN A O 1
ATOM 1726 N N . LYS A 1 251 ? 71.138 -53.422 13.134 1.00 43.30 223 LYS A N 1
ATOM 1727 C CA . LYS A 1 251 ? 71.830 -52.975 11.933 1.00 47.34 223 LYS A CA 1
ATOM 1728 C C . LYS A 1 251 ? 71.081 -53.399 10.670 1.00 47.88 223 LYS A C 1
ATOM 1729 O O . LYS A 1 251 ? 71.523 -53.151 9.556 1.00 45.94 223 LYS A O 1
ATOM 1735 N N . LYS A 1 252 ? 69.912 -53.992 10.866 1.00 49.87 224 LYS A N 1
ATOM 1736 C CA . LYS A 1 252 ? 69.129 -54.607 9.796 1.00 50.18 224 LYS A CA 1
ATOM 1737 C C . LYS A 1 252 ? 68.641 -53.610 8.741 1.00 44.07 224 LYS A C 1
ATOM 1738 O O . LYS A 1 252 ? 68.604 -53.942 7.582 1.00 45.30 224 LYS A O 1
ATOM 1744 N N . ASN A 1 253 ? 68.217 -52.412 9.146 1.00 40.96 225 ASN A N 1
ATOM 1745 C CA . ASN A 1 253 ? 67.730 -51.400 8.204 1.00 37.34 225 ASN A CA 1
ATOM 1746 C C . ASN A 1 253 ? 68.155 -49.985 8.625 1.00 37.87 225 ASN A C 1
ATOM 1747 O O . ASN A 1 253 ? 68.647 -49.791 9.752 1.00 36.90 225 ASN A O 1
ATOM 1752 N N . GLU A 1 254 ? 67.938 -49.007 7.738 1.00 37.13 226 GLU A N 1
ATOM 1753 C CA . GLU A 1 254 ? 68.307 -47.615 7.988 1.00 36.56 226 GLU A CA 1
ATOM 1754 C C . GLU A 1 254 ? 67.552 -47.018 9.210 1.00 39.76 226 GLU A C 1
ATOM 1755 O O . GLU A 1 254 ? 68.132 -46.264 10.015 1.00 36.77 226 GLU A O 1
ATOM 1761 N N . MET A 1 255 ? 66.270 -47.352 9.370 1.00 37.99 227 MET A N 1
ATOM 1762 C CA . MET A 1 255 ? 65.497 -46.782 10.475 1.00 38.02 227 MET A CA 1
ATOM 1763 C C . MET A 1 255 ? 66.035 -47.186 11.847 1.00 35.87 227 MET A C 1
ATOM 1764 O O . MET A 1 255 ? 66.179 -46.335 12.721 1.00 36.34 227 MET A O 1
ATOM 1769 N N . PHE A 1 256 ? 66.349 -48.464 12.024 1.00 34.94 228 PHE A N 1
ATOM 1770 C CA . PHE A 1 256 ? 66.858 -48.956 13.312 1.00 35.09 228 PHE A CA 1
ATOM 1771 C C . PHE A 1 256 ? 68.209 -48.331 13.609 1.00 35.72 228 PHE A C 1
ATOM 1772 O O . PHE A 1 256 ? 68.449 -47.866 14.718 1.00 38.27 228 PHE A O 1
ATOM 1780 N N . LYS A 1 257 ? 69.093 -48.309 12.610 1.00 36.68 229 LYS A N 1
ATOM 1781 C CA . LYS A 1 257 ? 70.417 -47.701 12.764 1.00 39.62 229 LYS A CA 1
ATOM 1782 C C . LYS A 1 257 ? 70.295 -46.225 13.130 1.00 36.32 229 LYS A C 1
ATOM 1783 O O . LYS A 1 257 ? 71.017 -45.746 13.996 1.00 36.47 229 LYS A O 1
ATOM 1789 N N . PHE A 1 258 ? 69.364 -45.529 12.471 1.00 34.48 230 PHE A N 1
ATOM 1790 C CA . PHE A 1 258 ? 69.133 -44.108 12.699 1.00 34.26 230 PHE A CA 1
ATOM 1791 C C . PHE A 1 258 ? 68.701 -43.841 14.133 1.00 36.35 230 PHE A C 1
ATOM 1792 O O . PHE A 1 258 ? 69.280 -42.977 14.787 1.00 35.62 230 PHE A O 1
ATOM 1800 N N . MET A 1 259 ? 67.701 -44.598 14.610 1.00 34.25 231 MET A N 1
ATOM 1801 C CA . MET A 1 259 ? 67.218 -44.506 15.987 1.00 36.46 231 MET A CA 1
ATOM 1802 C C . MET A 1 259 ? 68.323 -44.819 16.976 1.00 35.67 231 MET A C 1
ATOM 1803 O O . MET A 1 259 ? 68.492 -44.100 17.973 1.00 38.62 231 MET A O 1
ATOM 1808 N N . ALA A 1 260 ? 69.040 -45.914 16.732 1.00 33.79 232 ALA A N 1
ATOM 1809 C CA . ALA A 1 260 ? 70.130 -46.353 17.623 1.00 33.29 232 ALA A CA 1
ATOM 1810 C C . ALA A 1 260 ? 71.237 -45.311 17.665 1.00 33.52 232 ALA A C 1
ATOM 1811 O O . ALA A 1 260 ? 71.879 -45.110 18.706 1.00 34.14 232 ALA A O 1
ATOM 1813 N N . ASN A 1 261 ? 71.469 -44.648 16.536 1.00 32.62 233 ASN A N 1
ATOM 1814 C CA . ASN A 1 261 ? 72.487 -43.594 16.484 1.00 34.27 233 ASN A CA 1
ATOM 1815 C C . ASN A 1 261 ? 72.095 -42.328 17.295 1.00 34.73 233 ASN A C 1
ATOM 1816 O O . ASN A 1 261 ? 72.936 -41.708 17.950 1.00 35.53 233 ASN A O 1
ATOM 1821 N N . ILE A 1 262 ? 70.821 -41.952 17.256 1.00 31.78 234 ILE A N 1
ATOM 1822 C CA . ILE A 1 262 ? 70.327 -40.907 18.132 1.00 33.75 234 ILE A CA 1
ATOM 1823 C C . ILE A 1 262 ? 70.547 -41.270 19.618 1.00 35.95 234 ILE A C 1
ATOM 1824 O O . ILE A 1 262 ? 70.926 -40.412 20.420 1.00 36.80 234 ILE A O 1
ATOM 1829 N N . CYS A 1 263 ? 70.325 -42.539 19.975 1.00 33.29 235 CYS A N 1
ATOM 1830 C CA . CYS A 1 263 ? 70.580 -43.003 21.339 1.00 32.92 235 CYS A CA 1
ATOM 1831 C C . CYS A 1 263 ? 72.045 -42.871 21.740 1.00 34.73 235 CYS A C 1
ATOM 1832 O O . CYS A 1 263 ? 72.355 -42.428 22.858 1.00 34.55 235 CYS A O 1
ATOM 1835 N N . GLN A 1 264 ? 72.940 -43.248 20.833 1.00 34.02 236 GLN A N 1
ATOM 1836 C CA . GLN A 1 264 ? 74.368 -43.201 21.131 1.00 35.51 236 GLN A CA 1
ATOM 1837 C C . GLN A 1 264 ? 74.831 -41.758 21.256 1.00 35.02 236 GLN A C 1
ATOM 1838 O O . GLN A 1 264 ? 75.570 -41.410 22.180 1.00 37.34 236 GLN A O 1
ATOM 1844 N N . LYS A 1 265 ? 74.398 -40.909 20.335 1.00 34.15 237 LYS A N 1
ATOM 1845 C CA . LYS A 1 265 ? 74.755 -39.500 20.423 1.00 35.02 237 LYS A CA 1
ATOM 1846 C C . LYS A 1 265 ? 74.284 -38.847 21.737 1.00 35.43 237 LYS A C 1
ATOM 1847 O O . LYS A 1 265 ? 74.945 -37.937 22.250 1.00 39.36 237 LYS A O 1
ATOM 1853 N N . LYS A 1 266 ? 73.161 -39.301 22.280 1.00 33.96 238 LYS A N 1
ATOM 1854 C CA . LYS A 1 266 ? 72.677 -38.766 23.567 1.00 35.15 238 LYS A CA 1
ATOM 1855 C C . LYS A 1 266 ? 73.549 -39.274 24.724 1.00 36.35 238 LYS A C 1
ATOM 1856 O O . LYS A 1 266 ? 73.866 -38.508 25.650 1.00 36.61 238 LYS A O 1
ATOM 1862 N N . CYS A 1 267 ? 73.940 -40.549 24.656 1.00 34.37 239 CYS A N 1
ATOM 1863 C CA . CYS A 1 267 ? 74.942 -41.117 25.576 1.00 38.12 239 CYS A CA 1
ATOM 1864 C C . CYS A 1 267 ? 76.272 -40.364 25.529 1.00 40.99 239 CYS A C 1
ATOM 1865 O O . CYS A 1 267 ? 76.951 -40.290 26.539 1.00 42.51 239 CYS A O 1
ATOM 1868 N N . GLU A 1 268 ? 76.619 -39.804 24.360 1.00 41.68 240 GLU A N 1
ATOM 1869 C CA . GLU A 1 268 ? 77.840 -39.012 24.168 1.00 40.05 240 GLU A CA 1
ATOM 1870 C C . GLU A 1 268 ? 77.609 -37.536 24.503 1.00 41.64 240 GLU A C 1
ATOM 1871 O O . GLU A 1 268 ? 78.504 -36.701 24.338 1.00 39.11 240 GLU A O 1
ATOM 1877 N N . GLU A 1 269 ? 76.398 -37.208 24.954 1.00 44.18 241 GLU A N 1
ATOM 1878 C CA . GLU A 1 269 ? 76.034 -35.811 25.263 1.00 44.59 241 GLU A CA 1
ATOM 1879 C C . GLU A 1 269 ? 76.152 -34.910 24.020 1.00 40.87 241 GLU A C 1
ATOM 1880 O O . GLU A 1 269 ? 76.534 -33.745 24.123 1.00 33.83 241 GLU A O 1
ATOM 1886 N N . GLU A 1 270 ? 75.788 -35.460 22.856 1.00 39.12 242 GLU A N 1
ATOM 1887 C CA . GLU A 1 270 ? 75.894 -34.736 21.593 1.00 38.13 242 GLU A CA 1
ATOM 1888 C C . GLU A 1 270 ? 74.546 -34.613 20.873 1.00 38.69 242 GLU A C 1
ATOM 1889 O O . GLU A 1 270 ? 74.490 -34.540 19.636 1.00 37.89 242 GLU A O 1
ATOM 1895 N N . TYR A 1 271 ? 73.459 -34.572 21.650 1.00 35.21 243 TYR A N 1
ATOM 1896 C CA . TYR A 1 271 ? 72.106 -34.571 21.085 1.00 35.62 243 TYR A CA 1
ATOM 1897 C C . TYR A 1 271 ? 71.124 -33.849 21.977 1.00 35.89 243 TYR A C 1
ATOM 1898 O O . TYR A 1 271 ? 70.852 -34.251 23.106 1.00 41.45 243 TYR A O 1
ATOM 1907 N N . LEU A 1 272 ? 70.576 -32.784 21.436 1.00 37.65 244 LEU A N 1
ATOM 1908 C CA . LEU A 1 272 ? 69.638 -31.929 22.141 1.00 39.90 244 LEU A CA 1
ATOM 1909 C C . LEU A 1 272 ? 68.195 -32.257 21.687 1.00 37.22 244 LEU A C 1
ATOM 1910 O O . LEU A 1 272 ? 67.811 -31.994 20.536 1.00 33.53 244 LEU A O 1
ATOM 1915 N N . GLY A 1 273 ? 67.418 -32.843 22.588 1.00 34.65 245 GLY A N 1
ATOM 1916 C CA . GLY A 1 273 ? 65.998 -33.165 22.332 1.00 31.11 245 GLY A CA 1
ATOM 1917 C C . GLY A 1 273 ? 65.054 -32.101 22.855 1.00 32.81 245 GLY A C 1
ATOM 1918 O O . GLY A 1 273 ? 65.457 -30.956 23.058 1.00 32.54 245 GLY A O 1
ATOM 1919 N N . PHE A 1 274 ? 63.798 -32.481 23.059 1.00 32.23 246 PHE A N 1
ATOM 1920 C CA . PHE A 1 274 ? 62.750 -31.583 23.522 1.00 31.47 246 PHE A CA 1
ATOM 1921 C C . PHE A 1 274 ? 62.507 -31.883 24.985 1.00 33.83 246 PHE A C 1
ATOM 1922 O O . PHE A 1 274 ? 62.231 -33.032 25.347 1.00 32.74 246 PHE A O 1
ATOM 1930 N N . ALA A 1 275 ? 62.538 -30.850 25.818 1.00 30.21 247 ALA A N 1
ATOM 1931 C CA . ALA A 1 275 ? 62.239 -31.029 27.245 1.00 32.50 247 ALA A CA 1
ATOM 1932 C C . ALA A 1 275 ? 60.850 -30.513 27.521 1.00 33.89 247 ALA A C 1
ATOM 1933 O O . ALA A 1 275 ? 60.235 -29.848 26.676 1.00 34.72 247 ALA A O 1
ATOM 1935 N N . ILE A 1 276 ? 60.383 -30.771 28.736 1.00 35.12 248 ILE A N 1
ATOM 1936 C CA . ILE A 1 276 ? 59.102 -30.276 29.208 1.00 38.81 248 ILE A CA 1
ATOM 1937 C C . ILE A 1 276 ? 59.221 -28.961 29.974 1.00 38.05 248 ILE A C 1
ATOM 1938 O O . ILE A 1 276 ? 60.082 -28.811 30.831 1.00 39.49 248 ILE A O 1
ATOM 1943 N N . VAL A 1 277 ? 58.320 -28.030 29.671 1.00 35.34 249 VAL A N 1
ATOM 1944 C CA . VAL A 1 277 ? 58.179 -26.786 30.406 1.00 34.42 249 VAL A CA 1
ATOM 1945 C C . VAL A 1 277 ? 56.723 -26.631 30.887 1.00 34.53 249 VAL A C 1
ATOM 1946 O O . VAL A 1 277 ? 55.825 -26.513 30.066 1.00 33.55 249 VAL A O 1
ATOM 1950 N N . PRO A 1 278 ? 56.495 -26.631 32.215 1.00 36.45 250 PRO A N 1
ATOM 1951 C CA . PRO A 1 278 ? 55.128 -26.409 32.727 1.00 36.24 250 PRO A CA 1
ATOM 1952 C C . PRO A 1 278 ? 54.706 -24.964 32.574 1.00 37.48 250 PRO A C 1
ATOM 1953 O O . PRO A 1 278 ? 55.486 -24.055 32.840 1.00 37.97 250 PRO A O 1
ATOM 1957 N N . THR A 1 279 ? 53.480 -24.764 32.113 1.00 33.99 251 THR A N 1
ATOM 1958 C CA . THR A 1 279 ? 52.922 -23.432 31.934 1.00 37.08 251 THR A CA 1
ATOM 1959 C C . THR A 1 279 ? 51.526 -23.419 32.525 1.00 38.36 251 THR A C 1
ATOM 1960 O O . THR A 1 279 ? 50.891 -24.463 32.645 1.00 47.93 251 THR A O 1
ATOM 1964 N N . THR A 1 280 ? 51.036 -22.240 32.873 1.00 37.69 252 THR A N 1
ATOM 1965 C CA . THR A 1 280 ? 49.711 -22.099 33.473 1.00 38.11 252 THR A CA 1
ATOM 1966 C C . THR A 1 280 ? 48.673 -21.754 32.412 1.00 36.26 252 THR A C 1
ATOM 1967 O O . THR A 1 280 ? 48.879 -20.830 31.634 1.00 33.18 252 THR A O 1
ATOM 1971 N N . THR A 1 281 ? 47.555 -22.486 32.415 1.00 36.67 253 THR A N 1
ATOM 1972 C CA . THR A 1 281 ? 46.400 -22.181 31.557 1.00 40.60 253 THR A CA 1
ATOM 1973 C C . THR A 1 281 ? 45.501 -21.124 32.220 1.00 42.85 253 THR A C 1
ATOM 1974 O O . THR A 1 281 ? 45.654 -20.823 33.417 1.00 37.01 253 THR A O 1
ATOM 1978 N N . SER A 1 282 ? 44.548 -20.598 31.449 1.00 43.32 254 SER A N 1
ATOM 1979 C CA . SER A 1 282 ? 43.624 -19.566 31.943 1.00 48.88 254 SER A CA 1
ATOM 1980 C C . SER A 1 282 ? 42.793 -19.981 33.155 1.00 48.44 254 SER A C 1
ATOM 1981 O O . SER A 1 282 ? 42.245 -19.122 33.838 1.00 52.23 254 SER A O 1
ATOM 1984 N N . SER A 1 283 ? 42.698 -21.285 33.415 1.00 48.73 255 SER A N 1
ATOM 1985 C CA . SER A 1 283 ? 41.961 -21.792 34.568 1.00 44.22 255 SER A CA 1
ATOM 1986 C C . SER A 1 283 ? 42.853 -22.059 35.781 1.00 46.82 255 SER A C 1
ATOM 1987 O O . SER A 1 283 ? 42.358 -22.464 36.836 1.00 49.90 255 SER A O 1
ATOM 1990 N N . GLY A 1 284 ? 44.167 -21.862 35.634 1.00 45.97 256 GLY A N 1
ATOM 1991 C CA . GLY A 1 284 ? 45.108 -22.104 36.734 1.00 39.35 256 GLY A CA 1
ATOM 1992 C C . GLY A 1 284 ? 45.775 -23.459 36.758 1.00 44.67 256 GLY A C 1
ATOM 1993 O O . GLY A 1 284 ? 46.639 -23.689 37.580 1.00 51.67 256 GLY A O 1
ATOM 1994 N N . LYS A 1 285 ? 45.378 -24.365 35.865 1.00 42.17 257 LYS A N 1
ATOM 1995 C CA . LYS A 1 285 ? 46.010 -25.671 35.774 1.00 44.94 257 LYS A CA 1
ATOM 1996 C C . LYS A 1 285 ? 47.310 -25.633 34.984 1.00 43.68 257 LYS A C 1
ATOM 1997 O O . LYS A 1 285 ? 47.576 -24.712 34.209 1.00 46.60 257 LYS A O 1
ATOM 2003 N N . GLU A 1 286 ? 48.114 -26.661 35.184 1.00 44.48 258 GLU A N 1
ATOM 2004 C CA . GLU A 1 286 ? 49.418 -26.766 34.557 1.00 48.28 258 GLU A CA 1
ATOM 2005 C C . GLU A 1 286 ? 49.331 -27.582 33.278 1.00 46.75 258 GLU A C 1
ATOM 2006 O O . GLU A 1 286 ? 48.696 -28.627 33.234 1.00 47.05 258 GLU A O 1
ATOM 2012 N N . SER A 1 287 ? 49.971 -27.077 32.237 1.00 42.95 259 SER A N 1
ATOM 2013 C CA . SER A 1 287 ? 50.069 -27.767 30.967 1.00 39.69 259 SER A CA 1
ATOM 2014 C C . SER A 1 287 ? 51.550 -27.882 30.613 1.00 38.71 259 SER A C 1
ATOM 2015 O O . SER A 1 287 ? 52.290 -26.885 30.631 1.00 40.72 259 SER A O 1
ATOM 2018 N N . PHE A 1 288 ? 51.991 -29.098 30.305 1.00 34.75 260 PHE A N 1
ATOM 2019 C CA . PHE A 1 288 ? 53.390 -29.355 29.976 1.00 34.07 260 PHE A CA 1
ATOM 2020 C C . PHE A 1 288 ? 53.642 -29.163 28.485 1.00 34.72 260 PHE A C 1
ATOM 2021 O O . PHE A 1 288 ? 53.068 -29.880 27.646 1.00 32.96 260 PHE A O 1
ATOM 2029 N N . ILE A 1 289 ? 54.516 -28.225 28.145 1.00 34.49 261 ILE A N 1
ATOM 2030 C CA . ILE A 1 289 ? 54.889 -28.022 26.746 1.00 32.87 261 ILE A CA 1
ATOM 2031 C C . ILE A 1 289 ? 56.220 -28.702 26.472 1.00 31.24 261 ILE A C 1
ATOM 2032 O O . ILE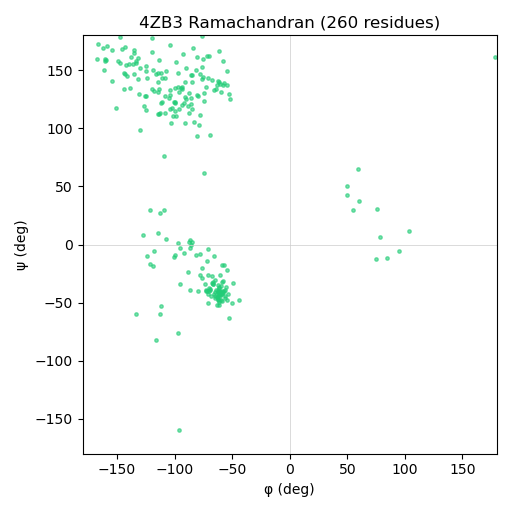 A 1 289 ? 57.205 -28.408 27.137 1.00 32.07 261 ILE A O 1
ATOM 2037 N N . TYR A 1 290 ? 56.234 -29.609 25.497 1.00 29.57 262 TYR A N 1
ATOM 2038 C CA . TYR A 1 290 ? 57.454 -30.227 24.985 1.00 29.32 262 TYR A CA 1
ATOM 2039 C C . TYR A 1 290 ? 58.017 -29.329 23.924 1.00 31.29 262 TYR A C 1
ATOM 2040 O O . TYR A 1 290 ? 57.362 -29.043 22.923 1.00 32.94 262 TYR A O 1
ATOM 2049 N N . CYS A 1 291 ? 59.247 -28.891 24.141 1.00 30.32 263 CYS A N 1
ATOM 2050 C CA . CYS A 1 291 ? 59.886 -27.920 23.271 1.00 32.67 263 CYS A CA 1
ATOM 2051 C C . CYS A 1 291 ? 61.394 -27.984 23.422 1.00 31.88 263 CYS A C 1
ATOM 2052 O O . CYS A 1 291 ? 61.921 -28.713 24.281 1.00 29.86 263 CYS A O 1
ATOM 2055 N N . ASN A 1 292 ? 62.087 -27.278 22.535 1.00 32.67 264 ASN A N 1
ATOM 2056 C CA . ASN A 1 292 ? 63.505 -27.011 22.703 1.00 36.71 264 ASN A CA 1
ATOM 2057 C C . ASN A 1 292 ? 63.548 -26.042 23.892 1.00 43.46 264 ASN A C 1
ATOM 2058 O O . ASN A 1 292 ? 63.358 -24.822 23.696 1.00 53.66 264 ASN A O 1
ATOM 2063 N N . ALA A 1 293 ? 63.742 -26.543 25.115 1.00 45.16 265 ALA A N 1
ATOM 2064 C CA . ALA A 1 293 ? 63.541 -25.677 26.346 1.00 50.50 265 ALA A CA 1
ATOM 2065 C C . ALA A 1 293 ? 64.520 -24.512 26.465 1.00 52.07 265 ALA A C 1
ATOM 2066 O O . ALA A 1 293 ? 64.174 -23.466 27.021 1.00 46.92 265 ALA A O 1
ATOM 2068 N N . ASP A 1 294 ? 65.731 -24.722 25.937 1.00 56.96 266 ASP A N 1
ATOM 2069 C CA . ASP A 1 294 ? 66.771 -23.711 25.901 1.00 57.00 266 ASP A CA 1
ATOM 2070 C C . ASP A 1 294 ? 66.184 -22.466 25.272 1.00 66.15 266 ASP A C 1
ATOM 2071 O O . ASP A 1 294 ? 66.087 -21.425 25.933 1.00 69.20 266 ASP A O 1
ATOM 2076 N N . HIS A 1 295 ? 65.769 -22.555 24.004 1.00 63.49 267 HIS A N 1
ATOM 2077 C CA . HIS A 1 295 ? 65.019 -21.439 23.407 1.00 66.63 267 HIS A CA 1
ATOM 2078 C C . HIS A 1 295 ? 63.622 -21.514 23.972 1.00 60.56 267 HIS A C 1
ATOM 2079 O O . HIS A 1 295 ? 63.361 -22.384 24.779 1.00 60.73 267 HIS A O 1
ATOM 2086 N N . ALA A 1 296 ? 62.721 -20.611 23.604 1.00 55.28 268 ALA A N 1
ATOM 2087 C CA . ALA A 1 296 ? 61.346 -20.611 24.171 1.00 57.44 268 ALA A CA 1
ATOM 2088 C C . ALA A 1 296 ? 61.220 -19.842 25.487 1.00 63.22 268 ALA A C 1
ATOM 2089 O O . ALA A 1 296 ? 62.097 -19.923 26.359 1.00 73.64 268 ALA A O 1
#

Organism: Arabidopsis thaliana (NCBI:txid3702)

Foldseek 3Di:
DAQEQDWDADPQLETEGEDDDEDAQVVVLRNVVRNLVVSVLLQHFKYKYKAFPVRPVNVVSVVVVPWDWDDADNGITMIIHTNHPPDDCVVDDAFEWEKEFEFEADLVQQWTKWKFWPDDPRVPVPQTHTQMDTADPPGDNQVRNQVRVCLAWVWRWGWFFWQDKDKDDDDPPRRHIYIYTYTYTYTPDQHTDACSDPTMGMDIGRLVVNLPPVVLVVDPVSNVVSVSSVCVSVVNGQGWGWDWDQGSNGDTDIDTGSVVPD

Radius of gyration: 25.22 Å; Cα contacts (8 Å, |Δi|>4): 500; chains: 1; bounding box: 70×59×33 Å

InterPro domains:
  IPR000086 NUDIX hydrolase domain [PF00293] (102-232)
  IPR000086 NUDIX hydrolase domain [PS51462] (101-233)
  IPR003293 Nudix hydrolase 6-like [PR01356] (61-79)
  IPR003293 Nudix hydrolase 6-like [PR01356] (83-99)
  IPR003293 Nudix hydrolase 6-like [PR01356] (99-117)
  IPR003293 Nudix hydrolase 6-like [PR01356] (189-213)
  IPR003293 Nudix hydrolase 6-like [PTHR13994] (7-267)
  IPR015797 NUDIX hydrolase-like domain superfamily [SSF55811] (69-231)
  IPR020084 NUDIX hydrolase, conserved site [PS00893] (139-160)
  IPR040618 Pre-nudix hydrolase domain [PF18290] (11-89)

Sequence (262 aa):
QIPLLEGETDNYDGVTVTMVEPMDSEVFTESLRASLSHWREEGKKGIWIKLPLGLANLVEAAVSEGFRYHHAEPEYLMLVSWISETPDTIPANASHVVGAGALVINKNTKEVLVVQERSGFFKDKNVWKLPTGVINEGEDIWTGVAREVEEETGIIADFVEVLAFRQSHKAILKKKTDMFFLCVLSPRSYDITEQKSEILQAKWMPIQEYVDQPWNKKNEMFKFMANICQKKCEEEYLGFAIVPTTTSSGKESFIYCNADHA

B-factor: mean 43.04, std 15.74, range [23.15, 127.88]

Nearest PDB structures (foldseek):
  4zb3-assembly1_A-2  TM=1.004E+00  e=7.457E-59  Arabidopsis thaliana
  4zbp-assembly1_B  TM=6.421E-01  e=1.517E-46  Arabidopsis thaliana
  4zbp-assembly2_C-2  TM=6.166E-01  e=3.942E-46  Arabidopsis thaliana
  4zbp-assembly1_A  TM=6.132E-01  e=5.128E-45  Arabidopsis thaliana
  1soi-assembly1_A-2  TM=7.489E-01  e=6.795E-09  Deinococcus radiodurans